Protein AF-A0A968ST17-F1 (afdb_monomer_lite)

Foldseek 3Di:
DDDDDDDDDDDDDDDDDPDDPDPDPDPPDPPVVVVVVVVVVVVVVCCVVVVVVVVLVVLLVVLLVQLVVCLLVVNLVRNLPSLVSNLPGDPVCNPPPSNVVSVVSNVLSVLLVVLVVCLVPQVLVSLVSLLVSCVVPVVGSCNVVSLVVSLVSVVVDDLLSNDDPSSLVCVVSCVVSCSPVPCLPNQLVNLQSNLVVCVVVVNNVSSVVSNVVSVPRPNPPPPPPPDPPPVVVPPDDDDPPPDDDPDDDDDDDPPPPPDDDDPPPVVVVVVVVVVVVVVVVVVVPPDDDDDDD

Secondary structure (DSSP, 8-state):
---PPPPPPPPP----PPPPP--------SHHHHHHHHHHHHHHHHHHHHHHHHHHHHHHHHHHHHHHHHHTTT-HHHHHHHHHHHHT--TTTTTSHHHHHHHHHHHHHHHHHHHHHHHTT-HHHHHHHHHHHHHHTTT-TTHHHHHHHHHHHHHHS-HHHH--HHHHHHHHHHHHTT----TTTHHHHHHHHHHHHHHHTT-HHHHHHHHHHHHHS--TT-S----TTTTTSS-----TT-----------SSSSSSSS----SHHHHHHHHHHHHHHHHHHTTS-------

Radius of gyration: 43.2 Å; chains: 1; bounding box: 96×67×138 Å

pLDDT: mean 79.05, std 20.6, range [40.94, 98.62]

Structure (mmCIF, N/CA/C/O backbone):
data_AF-A0A968ST17-F1
#
_entry.id   AF-A0A968ST17-F1
#
loop_
_atom_site.group_PDB
_atom_site.id
_atom_site.type_symbol
_atom_site.label_atom_id
_atom_site.label_alt_id
_atom_site.label_comp_id
_atom_site.label_asym_id
_atom_site.label_entity_id
_atom_site.label_seq_id
_atom_site.pdbx_PDB_ins_code
_atom_site.Cartn_x
_atom_site.Cartn_y
_atom_site.Cartn_z
_atom_site.occupancy
_atom_site.B_iso_or_equiv
_atom_site.auth_seq_id
_atom_site.auth_comp_id
_atom_site.auth_asym_id
_atom_site.auth_atom_id
_atom_site.pdbx_PDB_model_num
ATOM 1 N N . MET A 1 1 ? 55.155 50.124 -43.805 1.00 41.59 1 MET A N 1
ATOM 2 C CA . MET A 1 1 ? 56.119 49.221 -43.142 1.00 41.59 1 MET A CA 1
ATOM 3 C C . MET A 1 1 ? 55.843 47.850 -43.744 1.00 41.59 1 MET A C 1
ATOM 5 O O . MET A 1 1 ? 54.770 47.328 -43.496 1.00 41.59 1 MET A O 1
ATOM 9 N N . ALA A 1 2 ? 56.496 47.496 -44.858 1.00 41.44 2 ALA A N 1
ATOM 10 C CA . ALA A 1 2 ? 57.814 46.833 -44.905 1.00 41.44 2 ALA A CA 1
ATOM 11 C C . ALA A 1 2 ? 57.755 45.527 -44.087 1.00 41.44 2 ALA A C 1
ATOM 13 O O . ALA A 1 2 ? 57.459 45.585 -42.903 1.00 41.44 2 ALA A O 1
ATOM 14 N N . GLU A 1 3 ? 57.869 44.344 -44.691 1.00 40.97 3 GLU A N 1
ATOM 15 C CA . GLU A 1 3 ? 59.132 43.854 -45.252 1.00 40.97 3 GLU A CA 1
ATOM 16 C C . GLU A 1 3 ? 58.908 42.836 -46.392 1.00 40.97 3 GLU A C 1
ATOM 18 O O . GLU A 1 3 ? 58.080 41.934 -46.285 1.00 40.97 3 GLU A O 1
ATOM 23 N N . ASN A 1 4 ? 59.638 43.013 -47.497 1.00 50.75 4 ASN A N 1
ATOM 24 C CA . ASN A 1 4 ? 59.647 42.149 -48.683 1.00 50.75 4 ASN A CA 1
ATOM 25 C C . ASN A 1 4 ? 60.807 41.141 -48.549 1.00 50.75 4 ASN A C 1
ATOM 27 O O . ASN A 1 4 ? 61.938 41.593 -48.349 1.00 50.75 4 ASN A O 1
ATOM 31 N N . PRO A 1 5 ? 60.591 39.818 -48.670 1.00 65.69 5 PRO A N 1
ATOM 32 C CA . PRO A 1 5 ? 61.684 38.848 -48.676 1.00 65.69 5 PRO A CA 1
ATOM 33 C C . PRO A 1 5 ? 62.399 38.747 -50.048 1.00 65.69 5 PRO A C 1
ATOM 35 O O . PRO A 1 5 ? 61.816 39.087 -51.080 1.00 65.69 5 PRO A O 1
ATOM 38 N N . PRO A 1 6 ? 63.676 38.305 -50.060 1.00 66.06 6 PRO A N 1
ATOM 39 C CA . PRO A 1 6 ? 64.599 38.395 -51.199 1.00 66.06 6 PRO A CA 1
ATOM 40 C C . PRO A 1 6 ? 64.341 37.378 -52.334 1.00 66.06 6 PRO A C 1
ATOM 42 O O . PRO A 1 6 ? 63.664 36.369 -52.124 1.00 66.06 6 PRO A O 1
ATOM 45 N N . PRO A 1 7 ? 64.913 37.615 -53.536 1.00 60.97 7 PRO A N 1
ATOM 46 C CA . PRO A 1 7 ? 64.749 36.751 -54.704 1.00 60.97 7 PRO A CA 1
ATOM 47 C C . PRO A 1 7 ? 65.592 35.472 -54.589 1.00 60.97 7 PRO A C 1
ATOM 49 O O . PRO A 1 7 ? 66.800 35.526 -54.357 1.00 60.97 7 PRO A O 1
ATOM 52 N N . PHE A 1 8 ? 64.957 34.317 -54.790 1.00 56.78 8 PHE A N 1
ATOM 53 C CA . PHE A 1 8 ? 65.641 33.029 -54.893 1.00 56.78 8 PHE A CA 1
ATOM 54 C C . PHE A 1 8 ? 66.110 32.770 -56.329 1.00 56.78 8 PHE A C 1
ATOM 56 O O . PHE A 1 8 ? 65.372 32.979 -57.289 1.00 56.78 8 PHE A O 1
ATOM 63 N N . ALA A 1 9 ? 67.360 32.322 -56.431 1.00 53.75 9 ALA A N 1
ATOM 64 C CA . ALA A 1 9 ? 68.079 31.988 -57.650 1.00 53.75 9 ALA A CA 1
ATOM 65 C C . ALA A 1 9 ? 67.479 30.781 -58.396 1.00 53.75 9 ALA A C 1
ATOM 67 O O . ALA A 1 9 ? 67.077 29.791 -57.782 1.00 53.75 9 ALA A O 1
ATOM 68 N N . GLU A 1 10 ? 67.478 30.858 -59.729 1.00 53.22 10 GLU A N 1
ATOM 69 C CA . GLU A 1 10 ? 67.129 29.767 -60.642 1.00 53.22 10 GLU A CA 1
ATOM 70 C C . GLU A 1 10 ? 68.133 28.609 -60.515 1.00 53.22 10 GLU A C 1
ATOM 72 O O . GLU A 1 10 ? 69.336 28.771 -60.735 1.00 53.22 10 GLU A O 1
ATOM 77 N N . LEU A 1 11 ? 67.630 27.425 -60.158 1.00 54.19 11 LEU A N 1
ATOM 78 C CA . LEU A 1 11 ? 68.382 26.171 -60.202 1.00 54.19 11 LEU A CA 1
ATOM 79 C C . LEU A 1 11 ? 68.338 25.570 -61.622 1.00 54.19 11 LEU A C 1
ATOM 81 O O . LEU A 1 11 ? 67.308 25.661 -62.293 1.00 54.19 11 LEU A O 1
ATOM 85 N N . PRO A 1 12 ? 69.429 24.926 -62.076 1.00 58.28 12 PRO A N 1
ATOM 86 C CA . PRO A 1 12 ? 69.551 24.378 -63.422 1.00 58.28 12 PRO A CA 1
ATOM 87 C C . PRO A 1 12 ? 68.558 23.240 -63.693 1.00 58.28 12 PRO A C 1
ATOM 89 O O . PRO A 1 12 ? 68.335 22.348 -62.871 1.00 58.28 12 PRO A O 1
ATOM 92 N N . SER A 1 13 ? 67.997 23.279 -64.899 1.00 56.59 13 SER A N 1
ATOM 93 C CA . SER A 1 13 ? 67.076 22.312 -65.486 1.00 56.59 13 SER A CA 1
ATOM 94 C C . SER A 1 13 ? 67.675 20.904 -65.515 1.00 56.59 13 SER A C 1
ATOM 96 O O . SER A 1 13 ? 68.653 20.614 -66.203 1.00 56.59 13 SER A O 1
ATOM 98 N N . THR A 1 14 ? 67.060 20.009 -64.745 1.00 58.34 14 THR A N 1
ATOM 99 C CA . THR A 1 14 ? 67.387 18.583 -64.696 1.00 58.34 14 THR A CA 1
ATOM 100 C C . THR A 1 14 ? 66.893 17.886 -65.973 1.00 58.34 14 THR A C 1
ATOM 102 O O . THR A 1 14 ? 65.790 18.180 -66.443 1.00 58.34 14 THR A O 1
ATOM 105 N N . PRO A 1 15 ? 67.676 16.962 -66.558 1.00 56.56 15 PRO A N 1
ATOM 106 C CA . PRO A 1 15 ? 67.288 16.221 -67.753 1.00 56.56 15 PRO A CA 1
ATOM 107 C C . PRO A 1 15 ? 66.050 15.349 -67.501 1.00 56.56 15 PRO A C 1
ATOM 109 O O . PRO A 1 15 ? 65.955 14.641 -66.498 1.00 56.56 15 PRO A O 1
ATOM 112 N N . ALA A 1 16 ? 65.105 15.412 -68.441 1.00 58.84 16 ALA A N 1
ATOM 113 C CA . ALA A 1 16 ? 63.848 14.678 -68.421 1.00 58.84 16 ALA A CA 1
ATOM 114 C C . ALA A 1 16 ? 64.090 13.159 -68.412 1.00 58.84 16 ALA A C 1
ATOM 116 O O . ALA A 1 16 ? 64.513 12.568 -69.406 1.00 58.84 16 ALA A O 1
ATOM 117 N N . VAL A 1 17 ? 63.801 12.532 -67.273 1.00 56.16 17 VAL A N 1
ATOM 118 C CA . VAL A 1 17 ? 63.739 11.075 -67.132 1.00 56.16 17 VAL A CA 1
ATOM 119 C C . VAL A 1 17 ? 62.486 10.579 -67.871 1.00 56.16 17 VAL A C 1
ATOM 121 O O . VAL A 1 17 ? 61.404 11.129 -67.648 1.00 56.16 17 VAL A O 1
ATOM 124 N N . PRO A 1 18 ? 62.592 9.572 -68.759 1.00 61.47 18 PRO A N 1
ATOM 125 C CA . PRO A 1 18 ? 61.441 9.023 -69.467 1.00 61.47 18 PRO A CA 1
ATOM 126 C C . PRO A 1 18 ? 60.412 8.456 -68.474 1.00 61.47 18 PRO A C 1
ATOM 128 O O . PRO A 1 18 ? 60.799 7.859 -67.464 1.00 61.47 18 PRO A O 1
ATOM 131 N N . PRO A 1 19 ? 59.105 8.632 -68.737 1.00 65.38 19 PRO A N 1
ATOM 132 C CA . PRO A 1 19 ? 58.064 8.185 -67.825 1.00 65.38 19 PRO A CA 1
ATOM 133 C C . PRO A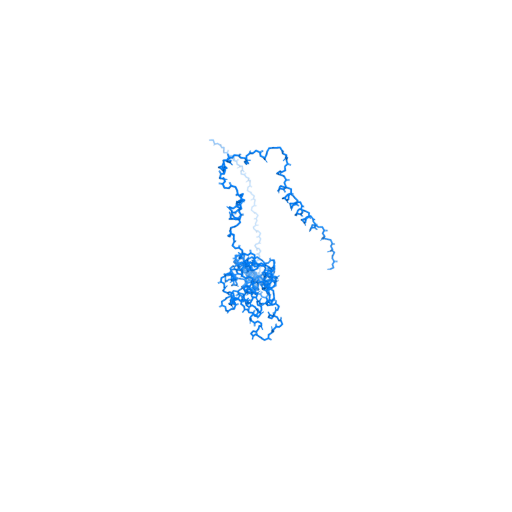 1 19 ? 58.140 6.661 -67.639 1.00 65.38 19 PRO A C 1
ATOM 135 O O . PRO A 1 19 ? 58.309 5.932 -68.623 1.00 65.38 19 PRO A O 1
ATOM 138 N N . PRO A 1 20 ? 58.015 6.154 -66.399 1.00 67.25 20 PRO A N 1
ATOM 139 C CA . PRO A 1 20 ? 57.991 4.721 -66.155 1.00 67.25 20 PRO A CA 1
ATOM 140 C C . PRO A 1 20 ? 56.797 4.078 -66.885 1.00 67.25 20 PRO A C 1
ATOM 142 O O . PRO A 1 20 ? 55.742 4.707 -67.018 1.00 67.25 20 PRO A O 1
ATOM 145 N N . PRO A 1 21 ? 56.936 2.827 -67.358 1.00 64.25 21 PRO A N 1
ATOM 146 C CA . PRO A 1 21 ? 55.872 2.124 -68.062 1.00 64.25 21 PRO A CA 1
ATOM 147 C C . PRO A 1 21 ? 54.619 2.045 -67.186 1.00 64.25 21 PRO A C 1
ATOM 149 O O . PRO A 1 21 ? 54.667 1.567 -66.052 1.00 64.25 21 PRO A O 1
ATOM 152 N N . VAL A 1 22 ? 53.496 2.524 -67.727 1.00 64.19 22 VAL A N 1
ATOM 153 C CA . VAL A 1 22 ? 52.186 2.486 -67.069 1.00 64.19 22 VAL A CA 1
ATOM 154 C C . VAL A 1 22 ? 51.850 1.019 -66.769 1.00 64.19 22 VAL A C 1
ATOM 156 O O . VAL A 1 22 ? 51.717 0.228 -67.707 1.00 64.19 22 VAL A O 1
ATOM 159 N N . PRO A 1 23 ? 51.739 0.613 -65.491 1.00 65.62 23 PRO A N 1
ATOM 160 C CA . PRO A 1 23 ? 51.442 -0.769 -65.152 1.00 65.62 23 PRO A CA 1
ATOM 161 C C . PRO A 1 23 ? 50.063 -1.143 -65.701 1.00 65.62 23 PRO A C 1
ATOM 163 O O . PRO A 1 23 ? 49.080 -0.431 -65.487 1.00 65.62 23 PRO A O 1
ATOM 166 N N . ALA A 1 24 ? 49.993 -2.269 -66.415 1.00 68.12 24 ALA A N 1
ATOM 167 C CA . ALA A 1 24 ? 48.755 -2.777 -66.995 1.00 68.12 24 ALA A CA 1
ATOM 168 C C . ALA A 1 24 ? 47.647 -2.889 -65.923 1.00 68.12 24 ALA A C 1
ATOM 170 O O . ALA A 1 24 ? 47.925 -3.325 -64.798 1.00 68.12 24 ALA A O 1
ATOM 171 N N . PRO A 1 25 ? 46.391 -2.514 -66.240 1.00 65.25 25 PRO A N 1
ATOM 172 C CA . PRO A 1 25 ? 45.303 -2.483 -65.273 1.00 65.25 25 PRO A CA 1
ATOM 173 C C . PRO A 1 25 ? 45.068 -3.880 -64.691 1.00 65.25 25 PRO A C 1
ATOM 175 O O . PRO A 1 25 ? 44.549 -4.784 -65.347 1.00 65.25 25 PRO A O 1
ATOM 178 N N . LYS A 1 26 ? 45.461 -4.060 -63.426 1.00 66.81 26 LYS A N 1
ATOM 179 C CA . LYS A 1 26 ? 45.222 -5.286 -62.660 1.00 66.81 26 LYS A CA 1
ATOM 180 C C . LYS A 1 26 ? 43.710 -5.508 -62.578 1.00 66.81 26 LYS A C 1
ATOM 182 O O . LYS A 1 26 ? 42.999 -4.726 -61.944 1.00 66.81 26 LYS A O 1
ATOM 187 N N . LYS A 1 27 ? 43.223 -6.569 -63.228 1.00 61.81 27 LYS A N 1
ATOM 188 C CA . LYS A 1 27 ? 41.817 -7.000 -63.239 1.00 61.81 27 LYS A CA 1
ATOM 189 C C . LYS A 1 27 ? 41.392 -7.294 -61.793 1.00 61.81 27 LYS A C 1
ATOM 191 O O . LYS A 1 27 ? 41.676 -8.364 -61.262 1.00 61.81 27 LYS A O 1
ATOM 196 N N . ARG A 1 28 ? 40.792 -6.310 -61.111 1.00 60.38 28 ARG A N 1
ATOM 197 C CA . ARG A 1 28 ? 40.270 -6.483 -59.747 1.00 60.38 28 ARG A CA 1
ATOM 198 C C . ARG A 1 28 ? 39.148 -7.519 -59.825 1.00 60.38 28 ARG A C 1
ATOM 200 O O . ARG A 1 28 ? 38.131 -7.265 -60.465 1.00 60.38 28 ARG A O 1
ATOM 207 N N . GLY A 1 29 ? 39.362 -8.696 -59.234 1.00 67.06 29 GLY A N 1
ATOM 208 C CA . GLY A 1 29 ? 38.333 -9.734 -59.151 1.00 67.06 29 GLY A CA 1
ATOM 209 C C . GLY A 1 29 ? 37.066 -9.195 -58.467 1.00 67.06 29 GLY A C 1
ATOM 210 O O . GLY A 1 29 ? 37.168 -8.244 -57.697 1.00 67.06 29 GLY A O 1
ATOM 211 N N . PRO A 1 30 ? 35.875 -9.758 -58.728 1.00 67.62 30 PRO A N 1
ATOM 212 C CA . PRO A 1 30 ? 34.590 -9.255 -58.214 1.00 67.62 30 PRO A CA 1
ATOM 213 C C . PRO A 1 30 ? 34.385 -9.428 -56.693 1.00 67.62 30 PRO A C 1
ATOM 215 O O . PRO A 1 30 ? 33.472 -8.834 -56.120 1.00 67.62 30 PRO A O 1
ATOM 218 N N . LEU A 1 31 ? 35.261 -10.178 -56.020 1.00 65.94 31 LEU A N 1
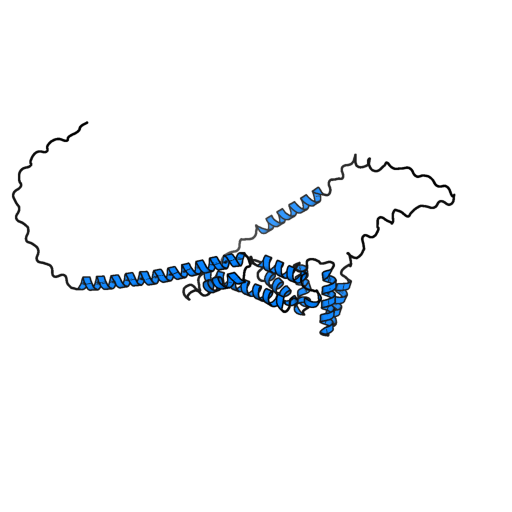ATOM 219 C CA . LEU A 1 31 ? 35.183 -10.518 -54.593 1.00 65.94 31 LEU A CA 1
ATOM 220 C C . LEU A 1 31 ? 35.110 -9.338 -53.588 1.00 65.94 31 LEU A C 1
ATOM 222 O O . LEU A 1 31 ? 34.319 -9.438 -52.651 1.00 65.94 31 LEU A O 1
ATOM 226 N N . PRO A 1 32 ? 35.830 -8.203 -53.733 1.00 70.12 32 PRO A N 1
ATOM 227 C CA . PRO A 1 32 ? 35.814 -7.144 -52.724 1.00 70.12 32 PRO A CA 1
ATOM 228 C C . PRO A 1 32 ? 34.505 -6.342 -52.717 1.00 70.12 32 PRO A C 1
ATOM 230 O O . PRO A 1 32 ? 34.182 -5.727 -51.706 1.00 70.12 32 PRO A O 1
ATOM 233 N N . ARG A 1 33 ? 33.721 -6.359 -53.808 1.00 73.44 33 ARG A N 1
ATOM 234 C CA . ARG A 1 33 ? 32.412 -5.682 -53.855 1.00 73.44 33 ARG A CA 1
ATOM 235 C C . ARG A 1 33 ? 31.338 -6.464 -53.099 1.00 73.44 33 ARG A C 1
ATOM 237 O O . ARG A 1 33 ? 30.520 -5.855 -52.420 1.00 73.44 33 ARG A O 1
ATOM 244 N N . ILE A 1 34 ? 31.381 -7.795 -53.175 1.00 76.69 34 ILE A N 1
ATOM 245 C CA . ILE A 1 34 ? 30.462 -8.673 -52.438 1.00 76.69 34 ILE A CA 1
ATOM 246 C C . ILE A 1 34 ? 30.781 -8.612 -50.938 1.00 76.69 34 ILE A C 1
ATOM 248 O O . ILE A 1 34 ? 29.880 -8.409 -50.130 1.00 76.69 34 ILE A O 1
ATOM 252 N N . ALA A 1 35 ? 32.067 -8.672 -50.570 1.00 76.69 35 ALA A N 1
ATOM 253 C CA . ALA A 1 35 ? 32.497 -8.556 -49.175 1.00 76.69 35 ALA A CA 1
ATOM 254 C C . ALA A 1 35 ? 32.123 -7.199 -48.544 1.00 76.69 35 ALA A C 1
ATOM 256 O O . ALA A 1 35 ? 31.635 -7.163 -47.416 1.00 76.69 35 ALA A O 1
ATOM 257 N N . ALA A 1 36 ? 32.285 -6.090 -49.279 1.00 80.81 36 ALA A N 1
ATOM 258 C CA . ALA A 1 36 ? 31.879 -4.764 -48.808 1.00 80.81 36 ALA A CA 1
ATOM 259 C C . ALA A 1 36 ? 30.353 -4.641 -48.629 1.00 80.81 36 ALA A C 1
ATOM 261 O O . ALA A 1 36 ? 29.901 -4.026 -47.665 1.00 80.81 36 ALA A O 1
ATOM 262 N N . GLY A 1 37 ? 29.562 -5.262 -49.513 1.00 84.50 37 GLY A N 1
ATOM 263 C CA . GLY A 1 37 ? 28.102 -5.303 -49.393 1.00 84.50 37 GLY A CA 1
ATOM 264 C C . GLY A 1 37 ? 27.632 -6.061 -48.148 1.00 84.50 37 GLY A C 1
ATOM 265 O O . GLY A 1 37 ? 26.823 -5.540 -47.384 1.00 84.50 37 GLY A O 1
ATOM 266 N N . CYS A 1 38 ? 28.180 -7.254 -47.894 1.00 85.56 38 CYS A N 1
ATOM 267 C CA . CYS A 1 38 ? 27.835 -8.044 -46.707 1.00 85.56 38 CYS A CA 1
ATOM 268 C C . CYS A 1 38 ? 28.209 -7.329 -45.399 1.00 85.56 38 CYS A C 1
ATOM 270 O O . CYS A 1 38 ? 27.418 -7.329 -44.459 1.00 85.56 38 CYS A O 1
ATOM 272 N N . LEU A 1 39 ? 29.377 -6.680 -45.345 1.00 88.31 39 LEU A N 1
ATOM 273 C CA . LEU A 1 39 ? 29.807 -5.941 -44.155 1.00 88.31 39 LEU A CA 1
ATOM 274 C C . LEU A 1 39 ? 28.872 -4.760 -43.845 1.00 88.31 39 LEU A C 1
ATOM 276 O O . LEU A 1 39 ? 28.527 -4.541 -42.687 1.00 88.31 39 LEU A O 1
ATOM 280 N N . GLY A 1 40 ? 28.416 -4.038 -44.874 1.00 89.94 40 GLY A N 1
ATOM 281 C CA . GLY A 1 40 ? 27.465 -2.936 -44.708 1.00 89.94 40 GLY A CA 1
ATOM 282 C C . GLY A 1 40 ? 26.132 -3.381 -44.099 1.00 89.94 40 GLY A C 1
ATOM 283 O O . GLY A 1 40 ? 25.628 -2.726 -43.190 1.00 89.94 40 GLY A O 1
ATOM 284 N N . VAL A 1 41 ? 25.593 -4.524 -44.539 1.00 92.25 41 VAL A N 1
ATOM 285 C CA . VAL A 1 41 ? 24.338 -5.080 -43.997 1.00 92.25 41 VAL A CA 1
ATOM 286 C C . VAL A 1 41 ? 24.500 -5.514 -42.541 1.00 92.25 41 VAL A C 1
ATOM 288 O O . VAL A 1 41 ? 23.613 -5.259 -41.732 1.00 92.25 41 VAL A O 1
ATOM 291 N N . ILE A 1 42 ? 25.637 -6.119 -42.185 1.00 92.00 42 ILE A N 1
ATOM 292 C CA . ILE A 1 42 ? 25.909 -6.540 -40.803 1.00 92.00 42 ILE A CA 1
ATOM 293 C C . ILE A 1 42 ? 25.984 -5.325 -39.873 1.00 92.00 42 ILE A C 1
ATOM 295 O O . ILE A 1 42 ? 25.327 -5.312 -38.836 1.00 92.00 42 ILE A O 1
ATOM 299 N N . VAL A 1 43 ? 26.728 -4.281 -40.252 1.00 91.50 43 VAL A N 1
ATOM 300 C CA . VAL A 1 43 ? 26.854 -3.064 -39.432 1.00 91.50 43 VAL A CA 1
ATOM 301 C C . VAL A 1 43 ? 25.503 -2.365 -39.269 1.00 91.50 43 VAL A C 1
ATOM 303 O O . VAL A 1 43 ? 25.155 -1.966 -38.158 1.00 91.50 43 VAL A O 1
ATOM 306 N N . LEU A 1 44 ? 24.716 -2.264 -40.345 1.00 92.50 44 LEU A N 1
ATOM 307 C CA . LEU A 1 44 ? 23.372 -1.688 -40.283 1.00 92.50 44 LEU A CA 1
ATOM 308 C C . LEU A 1 44 ? 22.444 -2.521 -39.384 1.00 92.50 44 LEU A C 1
ATOM 310 O O . LEU A 1 44 ? 21.723 -1.958 -38.566 1.00 92.50 44 LEU A O 1
ATOM 314 N N . GLY A 1 45 ? 22.503 -3.851 -39.485 1.00 92.19 45 GLY A N 1
ATOM 315 C CA . GLY A 1 45 ? 21.754 -4.761 -38.619 1.00 92.19 45 GLY A CA 1
ATOM 316 C C . GLY A 1 45 ? 22.108 -4.589 -37.140 1.00 92.19 45 GLY A C 1
ATOM 317 O O . GLY A 1 45 ? 21.212 -4.439 -36.313 1.00 92.19 45 GLY A O 1
ATOM 318 N N . CYS A 1 46 ? 23.399 -4.528 -36.799 1.00 91.50 46 CYS A N 1
ATOM 319 C CA . CYS A 1 46 ? 23.850 -4.296 -35.424 1.00 91.50 46 CYS A CA 1
ATOM 320 C C . CYS A 1 46 ? 23.411 -2.928 -34.882 1.00 91.50 46 CYS A C 1
ATOM 322 O O . CYS A 1 46 ? 23.001 -2.842 -33.727 1.00 91.50 46 CYS A O 1
ATOM 324 N N . ALA A 1 47 ? 23.462 -1.872 -35.701 1.00 92.94 47 ALA A N 1
ATOM 325 C CA . ALA A 1 47 ? 23.012 -0.541 -35.298 1.00 92.94 47 ALA A CA 1
ATOM 326 C C . ALA A 1 47 ? 21.500 -0.498 -35.019 1.00 92.94 47 ALA A C 1
ATOM 328 O O . ALA A 1 47 ? 21.079 0.126 -34.049 1.00 92.94 47 ALA A O 1
ATOM 329 N N . LEU A 1 48 ? 20.689 -1.193 -35.827 1.00 92.38 48 LEU A N 1
ATOM 330 C CA . LEU A 1 48 ? 19.240 -1.272 -35.624 1.00 92.38 48 LEU A CA 1
ATOM 331 C C . LEU A 1 48 ? 18.877 -2.056 -34.357 1.00 92.38 48 LEU A C 1
ATOM 333 O O . LEU A 1 48 ? 18.075 -1.577 -33.560 1.00 92.38 48 LEU A O 1
ATOM 337 N N . VAL A 1 49 ? 19.496 -3.221 -34.132 1.00 89.19 49 VAL A N 1
ATOM 338 C CA . VAL A 1 49 ? 19.242 -4.036 -32.929 1.00 89.19 49 VAL A CA 1
ATOM 339 C C . VAL A 1 49 ? 19.729 -3.320 -31.664 1.00 89.19 49 VAL A C 1
ATOM 341 O O . VAL A 1 49 ? 19.008 -3.270 -30.671 1.00 89.19 49 VAL A O 1
ATOM 344 N N . GLY A 1 50 ? 20.922 -2.715 -31.707 1.00 87.38 50 GLY A N 1
ATOM 345 C CA . GLY A 1 50 ? 21.466 -1.955 -30.579 1.00 87.38 50 GLY A CA 1
ATOM 346 C C . GLY A 1 50 ? 20.650 -0.702 -30.255 1.00 87.38 50 GLY A C 1
ATOM 347 O O . GLY A 1 50 ? 20.388 -0.426 -29.087 1.00 87.38 50 GLY A O 1
ATOM 348 N N . GLY A 1 51 ? 20.198 0.029 -31.279 1.00 90.69 51 GLY A N 1
ATOM 349 C CA . GLY A 1 51 ? 19.342 1.202 -31.103 1.00 90.69 51 GLY A CA 1
ATOM 350 C C . GLY A 1 51 ? 17.976 0.857 -30.510 1.00 90.69 51 GLY A C 1
ATOM 351 O O . GLY A 1 51 ? 17.497 1.575 -29.636 1.00 90.69 51 GLY A O 1
ATOM 352 N N . PHE A 1 52 ? 17.377 -0.260 -30.932 1.00 89.88 52 PHE A N 1
ATOM 353 C CA . PHE A 1 52 ? 16.101 -0.727 -30.394 1.00 89.88 52 PHE A CA 1
ATOM 354 C C . PHE A 1 52 ? 16.210 -1.113 -28.911 1.00 89.88 52 PHE A C 1
ATOM 356 O O . PHE A 1 52 ? 15.438 -0.614 -28.100 1.00 89.88 52 PHE A O 1
ATOM 363 N N . ALA A 1 53 ? 17.224 -1.902 -28.535 1.00 87.88 53 ALA A N 1
ATOM 364 C CA . ALA A 1 53 ? 17.447 -2.277 -27.137 1.00 87.88 53 ALA A CA 1
ATOM 365 C C . ALA A 1 53 ? 17.692 -1.056 -26.228 1.00 87.88 53 ALA A C 1
ATOM 367 O O . ALA A 1 53 ? 17.163 -0.984 -25.122 1.00 87.88 53 ALA A O 1
ATOM 368 N N . PHE A 1 54 ? 18.457 -0.064 -26.704 1.00 89.62 54 PHE A N 1
ATOM 369 C CA . PHE A 1 54 ? 18.678 1.181 -25.963 1.00 89.62 54 PHE A CA 1
ATOM 370 C C . PHE A 1 54 ? 17.388 1.992 -25.783 1.00 89.62 54 PHE A C 1
ATOM 372 O O . PHE A 1 54 ? 17.143 2.529 -24.704 1.00 89.62 54 PHE A O 1
ATOM 379 N N . TYR A 1 55 ? 16.555 2.073 -26.826 1.00 91.81 55 TYR A N 1
ATOM 380 C CA . TYR A 1 55 ? 15.282 2.787 -26.765 1.00 91.81 55 TYR A CA 1
ATOM 381 C C . TYR A 1 55 ? 14.324 2.175 -25.733 1.00 91.81 55 TYR A C 1
ATOM 383 O O . TYR A 1 55 ? 13.696 2.916 -24.981 1.00 91.81 55 TYR A O 1
ATOM 391 N N . GLU A 1 56 ? 14.252 0.845 -25.648 1.00 89.69 56 GLU A N 1
ATOM 392 C CA . GLU A 1 56 ? 13.398 0.161 -24.668 1.00 89.69 56 GLU A CA 1
ATOM 393 C C . GLU A 1 56 ? 13.850 0.396 -23.225 1.00 89.69 56 GLU A C 1
ATOM 395 O O . GLU A 1 56 ? 13.022 0.733 -22.380 1.00 89.69 56 GLU A O 1
ATOM 400 N N . ILE A 1 57 ? 15.157 0.298 -22.949 1.00 89.56 57 ILE A N 1
ATOM 401 C CA . ILE A 1 57 ? 15.716 0.596 -21.617 1.00 89.56 57 ILE A CA 1
ATOM 402 C C . ILE A 1 57 ? 15.400 2.044 -21.228 1.00 89.56 57 ILE A C 1
ATOM 404 O O . ILE A 1 57 ? 14.930 2.312 -20.123 1.00 89.56 57 ILE A O 1
ATOM 408 N N . TYR A 1 58 ? 15.592 2.980 -22.159 1.00 92.44 58 TYR A N 1
ATOM 409 C CA . TYR A 1 58 ? 15.294 4.389 -21.929 1.00 92.44 58 TYR A CA 1
ATOM 410 C C . TYR A 1 58 ? 13.806 4.636 -21.637 1.00 92.44 58 TYR A C 1
ATOM 412 O O . TYR A 1 58 ? 13.465 5.402 -20.735 1.00 92.44 58 TYR A O 1
ATOM 420 N N . GLN A 1 59 ? 12.904 3.981 -22.373 1.00 94.31 59 GLN A N 1
ATOM 421 C CA . GLN A 1 59 ? 11.465 4.097 -22.143 1.00 94.31 59 GLN A CA 1
ATOM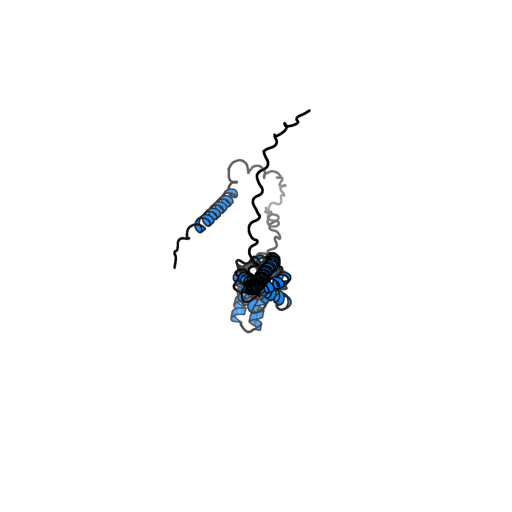 422 C C . GLN A 1 59 ? 11.057 3.497 -20.789 1.00 94.31 59 GLN A C 1
ATOM 424 O O . GLN A 1 59 ? 10.229 4.078 -20.088 1.00 94.31 59 GLN A O 1
ATOM 429 N N . GLN A 1 60 ? 11.659 2.371 -20.399 1.00 93.81 60 GLN A N 1
ATOM 430 C CA . GLN A 1 60 ? 11.422 1.728 -19.108 1.00 93.81 60 GLN A CA 1
ATOM 431 C C . GLN A 1 60 ? 11.833 2.636 -17.941 1.00 93.81 60 GLN A C 1
ATOM 433 O O . GLN A 1 60 ? 11.050 2.819 -17.010 1.00 93.81 60 GLN A O 1
ATOM 438 N N . GLU A 1 61 ? 13.006 3.273 -18.019 1.00 94.06 61 GLU A N 1
ATOM 439 C CA . GLU A 1 61 ? 13.453 4.253 -17.022 1.00 94.06 61 GLU A CA 1
ATOM 440 C C . GLU A 1 61 ? 12.539 5.483 -16.967 1.00 94.06 61 GLU A C 1
ATOM 442 O O . GLU A 1 61 ? 12.216 5.963 -15.880 1.00 94.06 61 GLU A O 1
ATOM 447 N N . GLN A 1 62 ? 12.089 6.003 -18.115 1.00 96.19 62 GLN A N 1
ATOM 448 C CA . GLN A 1 62 ? 11.142 7.121 -18.128 1.00 96.19 62 GLN A CA 1
ATOM 449 C C . GLN A 1 62 ? 9.810 6.758 -17.464 1.00 96.19 62 GLN A C 1
ATOM 451 O O . GLN A 1 62 ? 9.314 7.529 -16.640 1.00 96.19 62 GLN A O 1
ATOM 456 N N . ASN A 1 63 ? 9.254 5.591 -17.794 1.00 96.81 63 ASN A N 1
ATOM 457 C CA . ASN A 1 63 ? 8.013 5.096 -17.202 1.00 96.81 63 ASN A CA 1
ATOM 458 C C . ASN A 1 63 ? 8.162 4.901 -15.689 1.00 96.81 63 ASN A C 1
ATOM 460 O O . ASN A 1 63 ? 7.301 5.346 -14.930 1.00 96.81 63 ASN A O 1
ATOM 464 N N . TYR A 1 64 ? 9.278 4.312 -15.248 1.00 97.56 64 TYR A N 1
ATOM 465 C CA . TYR A 1 64 ? 9.572 4.150 -13.828 1.00 97.56 64 TYR A CA 1
ATOM 466 C C . TYR A 1 64 ? 9.660 5.502 -13.122 1.00 97.56 64 TYR A C 1
ATOM 468 O O . TYR A 1 64 ? 8.950 5.721 -12.153 1.00 97.56 64 TYR A O 1
ATOM 476 N N . ASN A 1 65 ? 10.452 6.446 -13.635 1.00 97.88 65 ASN A N 1
ATOM 477 C CA . ASN A 1 65 ? 10.611 7.760 -13.009 1.00 97.88 65 ASN A CA 1
ATOM 478 C C . ASN A 1 65 ? 9.284 8.532 -12.915 1.00 97.88 65 ASN A C 1
ATOM 480 O O . ASN A 1 65 ? 9.024 9.190 -11.907 1.00 97.88 65 ASN A O 1
ATOM 484 N N . ALA A 1 66 ? 8.433 8.443 -13.943 1.00 98.06 66 ALA A N 1
ATOM 485 C CA . ALA A 1 66 ? 7.107 9.054 -13.933 1.00 98.06 66 ALA A CA 1
ATOM 486 C C . ALA A 1 66 ? 6.180 8.406 -12.888 1.00 98.06 66 ALA A C 1
ATOM 488 O O . ALA A 1 66 ? 5.534 9.118 -12.118 1.00 98.06 66 ALA A O 1
ATOM 489 N N . GLY A 1 67 ? 6.145 7.070 -12.831 1.00 98.19 67 GLY A N 1
ATOM 490 C CA . GLY A 1 67 ? 5.347 6.317 -11.861 1.00 98.19 67 GLY A CA 1
ATOM 491 C C . GLY A 1 67 ? 5.825 6.517 -10.423 1.00 98.19 67 GLY A C 1
ATOM 492 O O . GLY A 1 67 ? 5.029 6.843 -9.547 1.00 98.19 67 GLY A O 1
ATOM 493 N N . HIS A 1 68 ? 7.136 6.434 -10.205 1.00 98.38 68 HIS A N 1
ATOM 494 C CA . HIS A 1 68 ? 7.793 6.631 -8.918 1.00 98.38 68 HIS A CA 1
ATOM 495 C C . HIS A 1 68 ? 7.527 8.031 -8.346 1.00 98.38 68 HIS A C 1
ATOM 497 O O . HIS A 1 68 ? 7.238 8.188 -7.161 1.00 98.38 68 HIS A O 1
ATOM 503 N N . ALA A 1 69 ? 7.550 9.074 -9.184 1.00 98.50 69 ALA A N 1
ATOM 504 C CA . ALA A 1 69 ? 7.234 10.431 -8.742 1.00 98.50 69 ALA A CA 1
ATOM 505 C C . ALA A 1 69 ? 5.787 10.571 -8.228 1.00 98.50 69 ALA A C 1
ATOM 507 O O . ALA A 1 69 ? 5.566 11.284 -7.247 1.00 98.50 69 ALA A O 1
ATOM 508 N N . ALA A 1 70 ? 4.819 9.897 -8.860 1.00 98.44 70 ALA A N 1
ATOM 509 C CA . ALA A 1 70 ? 3.429 9.856 -8.397 1.00 98.44 70 ALA A CA 1
ATOM 510 C C . ALA A 1 70 ? 3.269 8.981 -7.139 1.00 98.44 70 ALA A C 1
ATOM 512 O O . ALA A 1 70 ? 2.589 9.373 -6.190 1.00 98.44 70 ALA A O 1
ATOM 513 N N . TYR A 1 71 ? 3.974 7.849 -7.081 1.00 98.50 71 TYR A N 1
ATOM 514 C CA . TYR A 1 71 ? 4.037 6.962 -5.920 1.00 98.50 71 TYR A CA 1
ATOM 515 C C . TYR A 1 71 ? 4.545 7.683 -4.662 1.00 98.50 71 TYR A C 1
ATOM 517 O O . TYR A 1 71 ? 3.915 7.613 -3.610 1.00 98.50 71 TYR A O 1
ATOM 525 N N . LEU A 1 72 ? 5.612 8.482 -4.770 1.00 98.06 72 LEU A N 1
ATOM 526 C CA . LEU A 1 72 ? 6.117 9.293 -3.654 1.00 98.06 72 LEU A CA 1
ATOM 527 C C . LEU A 1 72 ? 5.126 10.365 -3.170 1.00 98.06 72 LEU A C 1
ATOM 529 O O . LEU A 1 72 ? 5.230 10.830 -2.036 1.00 98.06 72 LEU A O 1
ATOM 533 N N . GLN A 1 73 ? 4.173 10.764 -4.012 1.00 98.00 73 GLN A N 1
ATOM 534 C CA . GLN A 1 73 ? 3.085 11.681 -3.657 1.00 98.00 73 GLN A CA 1
ATOM 535 C C . GLN A 1 73 ? 1.839 10.947 -3.138 1.00 98.00 73 GLN A C 1
ATOM 537 O O . GLN A 1 73 ? 0.827 11.589 -2.869 1.00 98.00 73 GLN A O 1
ATOM 542 N N . ALA A 1 74 ? 1.912 9.620 -2.993 1.00 97.88 74 ALA A N 1
ATOM 543 C CA . ALA A 1 74 ? 0.794 8.734 -2.693 1.00 97.88 74 ALA A CA 1
ATOM 544 C C . ALA A 1 74 ? -0.372 8.811 -3.697 1.00 97.88 74 ALA A C 1
ATOM 546 O O . ALA A 1 74 ? -1.491 8.413 -3.380 1.00 97.88 74 ALA A O 1
ATOM 547 N N . ASP A 1 75 ? -0.115 9.268 -4.926 1.00 97.88 75 ASP A N 1
ATOM 548 C CA . ASP A 1 75 ? -1.091 9.259 -6.015 1.00 97.88 75 ASP A CA 1
ATOM 549 C C . ASP A 1 75 ? -1.018 7.925 -6.766 1.00 97.88 75 ASP A C 1
ATOM 551 O O . ASP A 1 75 ? -0.457 7.806 -7.862 1.00 97.88 75 ASP A O 1
ATOM 555 N N . CYS A 1 76 ? -1.579 6.886 -6.143 1.00 98.19 76 CYS A N 1
ATOM 556 C CA . CYS A 1 76 ? -1.583 5.544 -6.717 1.00 98.19 76 CYS A CA 1
ATOM 557 C C . CYS A 1 76 ? -2.365 5.499 -8.040 1.00 98.19 76 CYS A C 1
ATOM 559 O O . CYS A 1 76 ? -2.018 4.716 -8.922 1.00 98.19 76 CYS A O 1
ATOM 561 N N . ALA A 1 77 ? -3.408 6.324 -8.198 1.00 97.31 77 ALA A N 1
ATOM 562 C CA . ALA A 1 77 ? -4.223 6.366 -9.412 1.00 97.31 77 ALA A CA 1
ATOM 563 C C . ALA A 1 77 ? -3.394 6.780 -10.638 1.00 97.31 77 ALA A C 1
ATOM 565 O O . ALA A 1 77 ? -3.524 6.175 -11.704 1.00 97.31 77 ALA A O 1
ATOM 566 N N . THR A 1 78 ? -2.498 7.757 -10.473 1.00 98.06 78 THR A N 1
ATOM 567 C CA . THR A 1 78 ? -1.574 8.178 -11.535 1.00 98.06 78 THR A CA 1
ATOM 568 C C . THR A 1 78 ? -0.356 7.249 -11.659 1.00 98.06 78 THR A C 1
ATOM 570 O O . THR A 1 78 ? 0.141 7.048 -12.768 1.00 98.06 78 THR A O 1
ATOM 573 N N . ALA A 1 79 ? 0.124 6.649 -10.562 1.00 98.25 79 ALA A N 1
ATOM 574 C CA . ALA A 1 79 ? 1.347 5.836 -10.547 1.00 98.25 79 ALA A CA 1
ATOM 575 C C . ALA A 1 79 ? 1.221 4.470 -11.252 1.00 98.25 79 ALA A C 1
ATOM 577 O O . ALA A 1 79 ? 2.160 4.039 -11.926 1.00 98.25 79 ALA A O 1
ATOM 578 N N . VAL A 1 80 ? 0.071 3.793 -11.127 1.00 98.00 80 VAL A N 1
ATOM 579 C CA . VAL A 1 80 ? -0.118 2.401 -11.594 1.00 98.00 80 VAL A CA 1
ATOM 580 C C . VAL A 1 80 ? 0.165 2.232 -13.090 1.00 98.00 80 VAL A C 1
ATOM 582 O O . VAL A 1 80 ? 0.822 1.270 -13.483 1.00 98.00 80 VAL A O 1
ATOM 585 N N . GLY A 1 81 ? -0.278 3.168 -13.936 1.00 97.38 81 GLY A N 1
ATOM 586 C CA . GLY A 1 81 ? -0.076 3.086 -15.387 1.00 97.38 81 GLY A CA 1
ATOM 587 C C . GLY A 1 81 ? 1.411 3.019 -15.773 1.00 97.38 81 GLY A C 1
ATOM 588 O O . GLY A 1 81 ? 1.845 2.005 -16.322 1.00 97.38 81 GLY A O 1
ATOM 589 N N . PRO A 1 82 ? 2.217 4.050 -15.462 1.00 97.94 82 PRO A N 1
ATOM 590 C CA . PRO A 1 82 ? 3.650 4.041 -15.750 1.00 97.94 82 PRO A CA 1
ATOM 591 C C . PRO A 1 82 ? 4.428 2.928 -15.031 1.00 97.94 82 PRO A C 1
ATOM 593 O O . PRO A 1 82 ? 5.288 2.309 -15.655 1.00 97.94 82 PRO A O 1
ATOM 596 N N . LEU A 1 83 ? 4.108 2.612 -13.766 1.00 97.62 83 LEU A N 1
ATOM 597 C CA . LEU A 1 83 ? 4.763 1.510 -13.042 1.00 97.62 83 LEU A CA 1
ATOM 598 C C . LEU A 1 83 ? 4.484 0.154 -13.697 1.00 97.62 83 LEU A C 1
ATOM 600 O O . LEU A 1 83 ? 5.407 -0.637 -13.869 1.00 97.62 83 LEU A O 1
ATOM 604 N N . SER A 1 84 ? 3.247 -0.098 -14.136 1.00 97.06 84 SER A N 1
ATOM 605 C CA . SER A 1 84 ? 2.911 -1.330 -14.858 1.00 97.06 84 SER A CA 1
ATOM 606 C C . SER A 1 84 ? 3.683 -1.447 -16.174 1.00 97.06 84 SER A C 1
ATOM 608 O O . SER A 1 84 ? 4.230 -2.508 -16.459 1.00 97.06 84 SER A O 1
ATOM 610 N N . ALA A 1 85 ? 3.824 -0.347 -16.924 1.00 95.31 85 ALA A N 1
ATOM 611 C CA . ALA A 1 85 ? 4.603 -0.312 -18.160 1.00 95.31 85 ALA A CA 1
ATOM 612 C C . ALA A 1 85 ? 6.112 -0.504 -17.918 1.00 95.31 85 ALA A C 1
ATOM 614 O O . ALA A 1 85 ? 6.799 -1.084 -18.758 1.00 95.31 85 ALA A O 1
ATOM 615 N N . ALA A 1 86 ? 6.638 -0.028 -16.784 1.00 95.19 86 ALA A N 1
ATOM 616 C CA . ALA A 1 86 ? 8.022 -0.263 -16.379 1.00 95.19 86 ALA A CA 1
ATOM 617 C C . ALA A 1 86 ? 8.258 -1.705 -15.891 1.00 95.19 86 ALA A C 1
ATOM 619 O O . ALA A 1 86 ? 9.320 -2.272 -16.151 1.00 95.19 86 ALA A O 1
ATOM 620 N N . ALA A 1 87 ? 7.273 -2.307 -15.219 1.00 95.50 87 ALA A N 1
ATOM 621 C CA . ALA A 1 87 ? 7.326 -3.686 -14.738 1.00 95.50 87 ALA A CA 1
ATOM 622 C C . ALA A 1 87 ? 7.170 -4.710 -15.876 1.00 95.50 87 ALA A C 1
ATOM 624 O O . ALA A 1 87 ? 7.845 -5.734 -15.884 1.00 95.50 87 ALA A O 1
ATOM 625 N N . SER A 1 88 ? 6.316 -4.432 -16.868 1.00 92.88 88 SER A N 1
ATOM 626 C CA . SER A 1 88 ? 6.014 -5.338 -17.984 1.00 92.88 88 SER A CA 1
ATOM 627 C C . SER A 1 88 ? 6.983 -5.227 -19.168 1.00 92.88 88 SER A C 1
ATOM 629 O O . SER A 1 88 ? 6.581 -5.501 -20.301 1.00 92.88 88 SER A O 1
ATOM 631 N N . GLY A 1 89 ? 8.217 -4.761 -18.948 1.00 78.62 89 GLY A N 1
ATOM 632 C CA . GLY A 1 89 ? 9.225 -4.625 -20.004 1.00 78.62 89 GLY A CA 1
ATOM 633 C C . GLY A 1 89 ? 9.432 -5.922 -20.801 1.00 78.62 89 GLY A C 1
ATOM 634 O O . GLY A 1 89 ? 9.001 -7.004 -20.396 1.00 78.62 89 GLY A O 1
ATOM 635 N N . ASN A 1 90 ? 10.095 -5.827 -21.957 1.00 76.38 90 ASN A N 1
ATOM 636 C CA . ASN A 1 90 ? 10.404 -6.999 -22.779 1.00 76.38 90 ASN A CA 1
ATOM 637 C C . ASN A 1 90 ? 11.080 -8.099 -21.939 1.00 76.38 90 ASN A C 1
ATOM 639 O O . ASN A 1 90 ? 11.802 -7.787 -20.999 1.00 76.38 90 ASN A O 1
ATOM 643 N N . PRO A 1 91 ? 10.942 -9.391 -22.279 1.00 66.75 91 PRO A N 1
ATOM 644 C CA . PRO A 1 91 ? 11.480 -10.483 -21.460 1.00 66.75 91 PRO A CA 1
ATOM 645 C C . PRO A 1 91 ? 13.001 -10.411 -21.226 1.00 66.75 91 PRO A C 1
ATOM 647 O O . PRO A 1 91 ? 13.488 -10.994 -20.269 1.00 66.75 91 PRO A O 1
ATOM 650 N N . GLY A 1 92 ? 13.756 -9.675 -22.055 1.00 67.94 92 GLY A N 1
ATOM 651 C CA . GLY A 1 92 ? 15.178 -9.388 -21.814 1.00 67.94 92 GLY A CA 1
ATOM 652 C C . GLY A 1 92 ? 15.463 -8.254 -20.813 1.00 67.94 92 GLY A C 1
ATOM 653 O O . GLY A 1 92 ? 16.589 -8.147 -20.340 1.00 67.94 92 GLY A O 1
ATOM 654 N N . SER A 1 93 ? 14.475 -7.413 -20.498 1.00 66.12 93 SER A N 1
ATOM 655 C CA . SER A 1 93 ? 14.545 -6.310 -19.528 1.00 66.12 93 SER A CA 1
ATOM 656 C C . SER A 1 93 ? 13.588 -6.475 -18.335 1.00 66.12 93 SER A C 1
ATOM 658 O O . SER A 1 93 ? 13.656 -5.698 -17.382 1.00 66.12 93 SER A O 1
ATOM 660 N N . ALA A 1 94 ? 12.729 -7.497 -18.346 1.00 64.75 94 ALA A N 1
ATOM 661 C CA . ALA A 1 94 ? 11.873 -7.881 -17.222 1.00 64.75 94 ALA A CA 1
ATOM 662 C C . ALA A 1 94 ? 12.684 -8.343 -15.995 1.00 64.75 94 ALA A C 1
ATOM 664 O O . ALA A 1 94 ? 12.247 -8.151 -14.867 1.00 64.75 94 ALA A O 1
ATOM 665 N N . ASP A 1 95 ? 13.899 -8.856 -16.212 1.00 74.56 95 ASP A N 1
ATOM 666 C CA . ASP A 1 95 ? 14.854 -9.205 -15.150 1.00 74.56 95 ASP A CA 1
ATOM 667 C C . ASP A 1 95 ? 15.715 -8.006 -14.699 1.00 74.56 95 ASP A C 1
ATOM 669 O O . ASP A 1 95 ? 16.698 -8.173 -13.977 1.00 74.56 95 ASP A O 1
ATOM 673 N N . SER A 1 96 ? 15.399 -6.785 -15.146 1.00 86.19 96 SER A N 1
ATOM 674 C CA . SER A 1 96 ? 16.116 -5.591 -14.691 1.00 86.19 96 SER A CA 1
ATOM 675 C C . SER A 1 96 ? 15.716 -5.207 -13.267 1.00 86.19 96 SER A C 1
ATOM 677 O O . SER A 1 96 ? 14.558 -5.342 -12.866 1.00 86.19 96 SER A O 1
ATOM 679 N N . ASP A 1 97 ? 16.662 -4.625 -12.528 1.00 91.62 97 ASP A N 1
ATOM 680 C CA . ASP A 1 97 ? 16.410 -4.066 -11.195 1.00 91.62 97 ASP A CA 1
ATOM 681 C C . ASP A 1 97 ? 15.243 -3.057 -11.205 1.00 91.62 97 ASP A C 1
ATOM 683 O O . ASP A 1 97 ? 14.474 -2.983 -10.248 1.00 91.62 97 ASP A O 1
ATOM 687 N N . VAL A 1 98 ? 15.074 -2.308 -12.305 1.00 92.62 98 VAL A N 1
ATOM 688 C CA . VAL A 1 98 ? 13.982 -1.336 -12.485 1.00 92.62 98 VAL A CA 1
ATOM 689 C C . VAL A 1 98 ? 12.623 -2.026 -12.581 1.00 92.62 98 VAL A C 1
ATOM 691 O O . VAL A 1 98 ? 11.681 -1.570 -11.940 1.00 92.62 98 VAL A O 1
ATOM 694 N N . ALA A 1 99 ? 12.505 -3.127 -13.330 1.00 94.06 99 ALA A N 1
ATOM 695 C CA . ALA A 1 99 ? 11.258 -3.893 -13.398 1.00 94.06 99 ALA A CA 1
ATOM 696 C C . ALA A 1 99 ? 10.876 -4.461 -12.025 1.00 94.06 99 ALA A C 1
ATOM 698 O O . ALA A 1 99 ? 9.717 -4.365 -11.620 1.00 94.06 99 ALA A O 1
ATOM 699 N N . PHE A 1 100 ? 11.856 -4.991 -11.284 1.00 94.12 100 PHE A N 1
ATOM 700 C CA . PHE A 1 100 ? 11.636 -5.513 -9.935 1.00 94.12 100 PHE A CA 1
ATOM 701 C C . PHE A 1 100 ? 11.172 -4.419 -8.962 1.00 94.12 100 PHE A C 1
ATOM 703 O O . PHE A 1 100 ? 10.190 -4.609 -8.244 1.00 94.12 100 PHE A O 1
ATOM 710 N N . MET A 1 101 ? 11.834 -3.254 -8.969 1.00 95.94 101 MET A N 1
ATOM 711 C CA . MET A 1 101 ? 11.421 -2.099 -8.163 1.00 95.94 101 MET A CA 1
ATOM 712 C C . MET A 1 101 ? 10.019 -1.618 -8.549 1.00 95.94 101 MET A C 1
ATOM 714 O O . MET A 1 101 ? 9.166 -1.467 -7.676 1.00 95.94 101 MET A O 1
ATOM 718 N N . ALA A 1 102 ? 9.748 -1.459 -9.848 1.00 97.12 102 ALA A N 1
ATOM 719 C CA . ALA A 1 102 ? 8.439 -1.051 -10.346 1.00 97.12 102 ALA A CA 1
ATOM 720 C C . ALA A 1 102 ? 7.335 -2.024 -9.914 1.00 97.12 102 ALA A C 1
ATOM 722 O O . ALA A 1 102 ? 6.252 -1.592 -9.529 1.00 97.12 102 ALA A O 1
ATOM 723 N N . GLN A 1 103 ? 7.605 -3.332 -9.939 1.00 97.31 103 GLN A N 1
ATOM 724 C CA . GLN A 1 103 ? 6.640 -4.343 -9.521 1.00 97.31 103 GLN A CA 1
ATOM 725 C C . GLN A 1 103 ? 6.382 -4.323 -8.010 1.00 97.31 103 GLN A C 1
ATOM 727 O O . GLN A 1 103 ? 5.242 -4.527 -7.593 1.00 97.31 103 GLN A O 1
ATOM 732 N N . ALA A 1 104 ? 7.404 -4.063 -7.191 1.00 97.81 104 ALA A N 1
ATOM 733 C CA . ALA A 1 104 ? 7.226 -3.889 -5.753 1.00 97.81 104 ALA A CA 1
ATOM 734 C C . ALA A 1 104 ? 6.349 -2.663 -5.444 1.00 97.81 104 ALA A C 1
ATOM 736 O O . ALA A 1 104 ? 5.355 -2.791 -4.732 1.00 97.81 104 ALA A O 1
ATOM 737 N N . GLU A 1 105 ? 6.653 -1.507 -6.044 1.00 98.38 105 GLU A N 1
ATOM 738 C CA . GLU A 1 105 ? 5.861 -0.278 -5.870 1.00 98.38 105 GLU A CA 1
ATOM 739 C C . GLU A 1 105 ? 4.426 -0.442 -6.390 1.00 98.38 105 GLU A C 1
ATOM 741 O O . GLU A 1 105 ? 3.475 0.005 -5.749 1.00 98.38 105 GLU A O 1
ATOM 746 N N . LEU A 1 106 ? 4.246 -1.155 -7.507 1.00 98.19 106 LEU A N 1
ATOM 747 C CA . LEU A 1 106 ? 2.930 -1.464 -8.064 1.00 98.19 106 LEU A CA 1
ATOM 748 C C . LEU A 1 106 ? 2.075 -2.288 -7.091 1.00 98.19 106 LEU A C 1
ATOM 750 O O . LEU A 1 106 ? 0.917 -1.943 -6.864 1.00 98.19 106 LEU A O 1
ATOM 754 N N . GLN A 1 107 ? 2.639 -3.336 -6.477 1.00 98.50 107 GLN A N 1
ATOM 755 C CA . GLN A 1 107 ? 1.918 -4.153 -5.491 1.00 98.50 107 GLN A CA 1
ATOM 756 C C . GLN A 1 107 ? 1.485 -3.339 -4.266 1.00 98.50 107 GLN A C 1
ATOM 758 O O . GLN A 1 107 ? 0.413 -3.578 -3.708 1.00 98.50 107 GLN A O 1
ATOM 763 N N . GLU A 1 108 ? 2.306 -2.382 -3.834 1.00 98.50 108 GLU A N 1
ATOM 764 C CA . GLU A 1 108 ? 1.953 -1.475 -2.742 1.00 98.50 108 GLU A CA 1
ATOM 765 C C . GLU A 1 108 ? 0.823 -0.519 -3.149 1.00 98.50 108 GLU A C 1
ATOM 767 O O . GLU A 1 108 ? -0.153 -0.376 -2.409 1.00 98.50 108 GLU A O 1
ATOM 772 N N . CYS A 1 109 ? 0.888 0.070 -4.347 1.00 98.56 109 CYS A N 1
ATOM 773 C CA . CYS A 1 109 ? -0.197 0.896 -4.882 1.00 98.56 109 CYS A CA 1
ATOM 774 C C . CYS A 1 109 ? -1.524 0.132 -4.981 1.00 98.56 109 CYS A C 1
ATOM 776 O O . CYS A 1 109 ? -2.563 0.654 -4.579 1.00 98.56 109 CYS A O 1
ATOM 778 N N . GLU A 1 110 ? -1.505 -1.096 -5.498 1.00 98.12 110 GLU A N 1
ATOM 779 C CA . GLU A 1 110 ? -2.700 -1.938 -5.625 1.00 98.12 110 GLU A CA 1
ATOM 780 C C . GLU A 1 110 ? -3.304 -2.274 -4.257 1.00 98.12 110 GLU A C 1
ATOM 782 O O . GLU A 1 110 ? -4.521 -2.197 -4.079 1.00 98.12 110 GLU A O 1
ATOM 787 N N . ALA A 1 111 ? -2.464 -2.591 -3.265 1.00 98.38 111 ALA A N 1
ATOM 788 C CA . ALA A 1 111 ? -2.921 -2.845 -1.903 1.00 98.38 111 ALA A CA 1
ATOM 789 C C . ALA A 1 111 ? -3.574 -1.603 -1.273 1.00 98.38 111 ALA A C 1
ATOM 791 O O . ALA A 1 111 ? -4.605 -1.726 -0.607 1.00 98.38 111 ALA A O 1
ATOM 792 N N . LEU A 1 112 ? -3.015 -0.409 -1.505 1.00 98.31 112 LEU A N 1
ATOM 793 C CA . LEU A 1 112 ? -3.599 0.835 -1.006 1.00 98.31 112 LEU A CA 1
ATOM 794 C C . LEU A 1 112 ? -4.929 1.161 -1.703 1.00 98.31 112 LEU A C 1
ATOM 796 O O . LEU A 1 112 ? -5.919 1.434 -1.027 1.00 98.31 112 LEU A O 1
ATOM 800 N N . GLN A 1 113 ? -4.997 1.048 -3.033 1.00 98.12 113 GLN A N 1
ATOM 801 C CA . GLN A 1 113 ? -6.238 1.265 -3.789 1.00 98.12 113 GLN A CA 1
ATOM 802 C C . GLN A 1 113 ? -7.341 0.265 -3.419 1.00 98.12 113 GLN A C 1
ATOM 804 O O . GLN A 1 113 ? -8.526 0.612 -3.430 1.00 98.12 113 GLN A O 1
ATOM 809 N N . ALA A 1 114 ? -6.984 -0.976 -3.076 1.00 97.94 114 ALA A N 1
ATOM 810 C CA . ALA A 1 114 ? -7.945 -1.954 -2.579 1.00 97.94 114 ALA A CA 1
ATOM 811 C C . ALA A 1 114 ? -8.574 -1.491 -1.252 1.00 97.94 114 ALA A C 1
ATOM 813 O O . ALA A 1 114 ? -9.796 -1.566 -1.099 1.00 97.94 114 ALA A O 1
ATOM 814 N N . ALA A 1 115 ? -7.773 -0.939 -0.332 1.00 98.12 115 ALA A N 1
ATOM 815 C CA . ALA A 1 115 ? -8.270 -0.345 0.910 1.00 98.12 115 ALA A CA 1
ATOM 816 C C . ALA A 1 115 ? -9.164 0.884 0.645 1.00 98.12 115 ALA A C 1
ATOM 818 O O . ALA A 1 115 ? -10.246 0.997 1.223 1.00 98.12 115 ALA A O 1
ATOM 819 N N . GLU A 1 116 ? -8.769 1.765 -0.279 1.00 97.56 116 GLU A N 1
ATOM 820 C CA . GLU A 1 116 ? -9.571 2.927 -0.698 1.00 97.56 116 GLU A CA 1
ATOM 821 C C . GLU A 1 116 ? -10.913 2.509 -1.325 1.00 97.56 116 GLU A C 1
ATOM 823 O O . GLU A 1 116 ? -11.955 3.097 -1.037 1.00 97.56 116 GLU A O 1
ATOM 828 N N . THR A 1 117 ? -10.922 1.445 -2.131 1.00 97.88 117 THR A N 1
ATOM 829 C CA . THR A 1 117 ? -12.149 0.895 -2.728 1.00 97.88 117 THR A CA 1
ATOM 830 C C . THR A 1 117 ? -13.084 0.332 -1.657 1.00 97.88 117 THR A C 1
ATOM 832 O O . THR A 1 117 ? -14.297 0.563 -1.707 1.00 97.88 117 THR A O 1
ATOM 835 N N . LEU A 1 118 ? -12.533 -0.365 -0.655 1.00 97.88 118 LEU A N 1
ATOM 836 C CA . LEU A 1 118 ? -13.298 -0.853 0.493 1.00 97.88 118 LEU A CA 1
ATOM 837 C C . LEU A 1 118 ? -13.886 0.294 1.317 1.00 97.88 118 LEU A C 1
ATOM 839 O O . LEU A 1 118 ? -14.977 0.134 1.857 1.00 97.88 118 LEU A O 1
ATOM 843 N N . ALA A 1 119 ? -13.230 1.456 1.388 1.00 97.75 119 ALA A N 1
ATOM 844 C CA . ALA A 1 119 ? -13.709 2.585 2.189 1.00 97.75 119 ALA A CA 1
ATOM 845 C C . ALA A 1 119 ? -15.111 3.064 1.771 1.00 97.75 119 ALA A C 1
ATOM 847 O O . ALA A 1 119 ? -15.886 3.508 2.615 1.00 97.75 119 ALA A O 1
ATOM 848 N N . GLY A 1 120 ? -15.463 2.922 0.487 1.00 95.38 120 GLY A N 1
ATOM 849 C CA . GLY A 1 120 ? -16.796 3.245 -0.030 1.00 95.38 120 GLY A CA 1
ATOM 850 C C . GLY A 1 120 ? -17.857 2.153 0.167 1.00 95.38 120 GLY A C 1
ATOM 851 O O . GLY A 1 120 ? -19.036 2.417 -0.061 1.00 95.38 120 GLY A O 1
ATOM 852 N N . GLN A 1 121 ? -17.465 0.935 0.555 1.00 97.44 121 GLN A N 1
ATOM 853 C CA . GLN A 1 121 ? -18.349 -0.239 0.621 1.00 97.44 121 GLN A CA 1
ATOM 854 C C . GLN A 1 121 ? -18.510 -0.773 2.049 1.00 97.44 121 GLN A C 1
ATOM 856 O O . GLN A 1 121 ? -19.622 -1.045 2.495 1.00 97.44 121 GLN A O 1
ATOM 861 N N . ALA A 1 122 ? -17.392 -0.919 2.756 1.00 97.81 122 ALA A N 1
ATOM 862 C CA . ALA A 1 122 ? -17.275 -1.494 4.086 1.00 97.81 122 ALA A CA 1
ATOM 863 C C . ALA A 1 122 ? -16.183 -0.726 4.858 1.00 97.81 122 ALA A C 1
ATOM 865 O O . ALA A 1 122 ? -15.034 -1.173 4.931 1.00 97.81 122 ALA A O 1
ATOM 866 N N . PRO A 1 123 ? -16.504 0.451 5.427 1.00 97.81 123 PRO A N 1
ATOM 867 C CA . PRO A 1 123 ? -15.497 1.342 6.001 1.00 97.81 123 PRO A CA 1
ATOM 868 C C . PRO A 1 123 ? -14.751 0.709 7.184 1.00 97.81 123 PRO A C 1
ATOM 870 O O . PRO A 1 123 ? -13.559 0.952 7.344 1.00 97.81 123 PRO A O 1
ATOM 873 N N . GLY A 1 124 ? -15.402 -0.162 7.965 1.00 97.25 124 GLY A N 1
ATOM 874 C CA . GLY A 1 124 ? -14.739 -0.952 9.008 1.00 97.25 124 GLY A CA 1
ATOM 875 C C . GLY A 1 124 ? -13.612 -1.841 8.474 1.00 97.25 124 GLY A C 1
ATOM 876 O O . GLY A 1 124 ? -12.493 -1.796 8.982 1.00 97.25 124 GLY A O 1
ATOM 877 N N . ASP A 1 125 ? -13.879 -2.598 7.408 1.00 98.25 125 ASP A N 1
ATOM 878 C CA . ASP A 1 125 ? -12.887 -3.478 6.777 1.00 98.25 125 ASP A CA 1
ATOM 879 C C . ASP A 1 125 ? -11.781 -2.680 6.073 1.00 98.25 125 ASP A C 1
ATOM 881 O O . ASP A 1 125 ? -10.618 -3.080 6.089 1.00 98.25 125 ASP A O 1
ATOM 885 N N . ALA A 1 126 ? -12.109 -1.513 5.516 1.00 98.44 126 ALA A N 1
ATOM 886 C CA . ALA A 1 126 ? -11.123 -0.608 4.936 1.00 98.44 126 ALA A CA 1
ATOM 887 C C . ALA A 1 126 ? -10.123 -0.091 5.980 1.00 98.44 126 ALA A C 1
ATOM 889 O O . ALA A 1 126 ? -8.922 -0.093 5.724 1.00 98.44 126 ALA A O 1
ATOM 890 N N . VAL A 1 127 ? -10.588 0.299 7.176 1.00 98.19 127 VAL A N 1
ATOM 891 C CA . VAL A 1 127 ? -9.701 0.713 8.280 1.00 98.19 127 VAL A CA 1
ATOM 892 C C . VAL A 1 127 ? -8.749 -0.417 8.675 1.00 98.19 127 VAL A C 1
ATOM 894 O O . VAL A 1 127 ? -7.560 -0.165 8.880 1.00 98.19 127 VAL A O 1
ATOM 897 N N . VAL A 1 128 ? -9.243 -1.658 8.737 1.00 98.38 128 VAL A N 1
ATOM 898 C CA . VAL A 1 128 ? -8.391 -2.834 8.977 1.00 98.38 128 VAL A CA 1
ATOM 899 C C . VAL A 1 128 ? -7.363 -2.987 7.857 1.00 98.38 128 VAL A C 1
ATOM 901 O O . VAL A 1 128 ? -6.177 -3.110 8.143 1.00 98.38 128 VAL A O 1
ATOM 904 N N . SER A 1 129 ? -7.778 -2.868 6.594 1.00 98.44 129 SER A N 1
ATOM 905 C CA . SER A 1 129 ? -6.872 -2.954 5.443 1.00 98.44 129 SER A CA 1
ATOM 906 C C . SER A 1 129 ? -5.792 -1.863 5.447 1.00 98.44 129 SER A C 1
ATOM 908 O O . SER A 1 129 ? -4.644 -2.146 5.105 1.00 98.44 129 SER A O 1
ATOM 910 N N . PHE A 1 130 ? -6.111 -0.628 5.856 1.00 98.62 130 PHE A N 1
ATOM 911 C CA . PHE A 1 130 ? -5.111 0.432 6.030 1.00 98.62 130 PHE A CA 1
ATOM 912 C C . PHE A 1 130 ? -4.133 0.108 7.166 1.00 98.62 130 PHE A C 1
ATOM 914 O O . PHE A 1 130 ? -2.929 0.315 7.020 1.00 98.62 130 PHE A O 1
ATOM 921 N N . SER A 1 131 ? -4.618 -0.430 8.287 1.00 98.25 131 SER A N 1
ATOM 922 C CA . SER A 1 131 ? -3.758 -0.872 9.390 1.00 98.25 131 SER A CA 1
ATOM 923 C C . SER A 1 131 ? -2.819 -2.002 8.963 1.00 98.25 131 SER A C 1
ATOM 925 O O . SER A 1 131 ? -1.605 -1.892 9.153 1.00 98.25 131 SER A O 1
ATOM 927 N N . ASP A 1 132 ? -3.338 -3.025 8.287 1.00 98.31 132 ASP A N 1
ATOM 928 C CA . ASP A 1 132 ? -2.545 -4.134 7.753 1.00 98.31 132 ASP A CA 1
ATOM 929 C C . ASP A 1 132 ? -1.502 -3.649 6.743 1.00 98.31 132 ASP A C 1
ATOM 931 O O . ASP A 1 132 ? -0.353 -4.098 6.779 1.00 98.31 132 ASP A O 1
ATOM 935 N N . PHE A 1 133 ? -1.858 -2.678 5.893 1.00 98.56 133 PHE A N 1
ATOM 936 C CA . PHE A 1 133 ? -0.908 -2.017 5.001 1.00 98.56 133 PHE A CA 1
ATOM 937 C C . PHE A 1 133 ? 0.246 -1.391 5.792 1.00 98.56 133 PHE A C 1
ATOM 939 O O . PHE A 1 133 ? 1.411 -1.625 5.466 1.00 98.56 133 PHE A O 1
ATOM 946 N N . THR A 1 134 ? -0.048 -0.647 6.866 1.00 98.31 134 THR A N 1
ATOM 947 C CA . THR A 1 134 ? 1.001 0.018 7.656 1.00 98.31 134 THR A CA 1
ATOM 948 C C . THR A 1 134 ? 1.933 -0.950 8.388 1.00 98.31 134 THR A C 1
ATOM 950 O O . THR A 1 134 ? 3.098 -0.618 8.610 1.00 98.31 134 THR A O 1
ATOM 953 N N . ILE A 1 135 ? 1.454 -2.153 8.724 1.00 97.56 135 ILE A N 1
ATOM 954 C CA . ILE A 1 135 ? 2.269 -3.219 9.320 1.00 97.56 135 ILE A CA 1
ATOM 955 C C . ILE A 1 135 ? 3.114 -3.913 8.249 1.00 97.56 135 ILE A C 1
ATOM 957 O O . ILE A 1 135 ? 4.320 -4.088 8.423 1.00 97.56 135 ILE A O 1
ATOM 961 N N . LYS A 1 136 ? 2.480 -4.325 7.146 1.00 98.12 136 LYS A N 1
ATOM 962 C CA . LYS A 1 136 ? 3.114 -5.112 6.083 1.00 98.12 136 LYS A CA 1
ATOM 963 C C . LYS A 1 136 ? 4.159 -4.301 5.317 1.00 98.12 136 LYS A C 1
ATOM 965 O O . LYS A 1 136 ? 5.229 -4.823 5.015 1.00 98.12 136 LYS A O 1
ATOM 970 N N . TYR A 1 137 ? 3.867 -3.030 5.055 1.00 97.88 137 TYR A N 1
ATOM 971 C CA . TYR A 1 137 ? 4.699 -2.107 4.284 1.00 97.88 137 TYR A CA 1
ATOM 972 C C . TYR A 1 137 ? 5.217 -0.966 5.174 1.00 97.88 137 TYR A C 1
ATOM 974 O O . TYR A 1 137 ? 5.077 0.220 4.876 1.00 97.88 137 TYR A O 1
ATOM 982 N N . ALA A 1 138 ? 5.820 -1.323 6.313 1.00 97.69 138 ALA A N 1
ATOM 983 C CA . ALA A 1 138 ? 6.287 -0.359 7.314 1.00 97.69 138 ALA A CA 1
ATOM 984 C C . ALA A 1 138 ? 7.358 0.622 6.790 1.00 97.69 138 ALA A C 1
ATOM 986 O O . ALA A 1 138 ? 7.450 1.750 7.268 1.00 97.69 138 ALA A O 1
ATOM 987 N N . SER A 1 139 ? 8.170 0.206 5.813 1.00 97.56 139 SER A N 1
ATOM 988 C CA . SER A 1 139 ? 9.200 1.042 5.179 1.00 97.56 139 SER A CA 1
ATOM 989 C C . SER A 1 139 ? 8.714 1.797 3.941 1.00 97.56 139 SER A C 1
ATOM 991 O O . SER A 1 139 ? 9.506 2.513 3.329 1.00 97.56 139 SER A O 1
ATOM 993 N N . SER A 1 140 ? 7.452 1.621 3.548 1.00 98.00 140 SER A N 1
ATOM 994 C CA . SER A 1 140 ? 6.909 2.259 2.354 1.00 98.00 140 SER A CA 1
ATOM 995 C C . SER A 1 140 ? 6.746 3.770 2.550 1.00 98.00 140 SER A C 1
ATOM 997 O O . SER A 1 140 ? 6.250 4.195 3.600 1.00 98.00 140 SER A O 1
ATOM 999 N N . PRO A 1 141 ? 7.072 4.610 1.550 1.00 98.06 141 PRO A N 1
ATOM 1000 C CA . PRO A 1 141 ? 6.690 6.021 1.553 1.00 98.06 141 PRO A CA 1
ATOM 1001 C C . PRO A 1 141 ? 5.165 6.227 1.600 1.00 98.06 141 PRO A C 1
ATOM 1003 O O . PRO A 1 141 ? 4.717 7.269 2.076 1.00 98.06 141 PRO A O 1
ATOM 1006 N N . LEU A 1 142 ? 4.361 5.233 1.197 1.00 98.31 142 LEU A N 1
ATOM 1007 C CA . LEU A 1 142 ? 2.898 5.286 1.280 1.00 98.31 142 LEU A CA 1
ATOM 1008 C C . LEU A 1 142 ? 2.359 5.100 2.704 1.00 98.31 142 LEU A C 1
ATOM 1010 O O . LEU A 1 142 ? 1.187 5.375 2.955 1.00 98.31 142 LEU A O 1
ATOM 1014 N N . ASN A 1 143 ? 3.187 4.655 3.655 1.00 98.31 143 ASN A N 1
ATOM 1015 C CA . ASN A 1 143 ? 2.754 4.310 5.010 1.00 98.31 143 ASN A CA 1
ATOM 1016 C C . ASN A 1 143 ? 2.046 5.476 5.721 1.00 98.31 143 ASN A C 1
ATOM 1018 O O . ASN A 1 143 ? 0.961 5.306 6.276 1.00 98.31 143 ASN A O 1
ATOM 1022 N N . ALA A 1 144 ? 2.619 6.682 5.642 1.00 97.75 144 ALA A N 1
ATOM 1023 C CA . ALA A 1 144 ? 2.033 7.874 6.250 1.00 97.75 144 ALA A CA 1
ATOM 1024 C C . ALA A 1 144 ? 0.690 8.255 5.604 1.00 97.75 144 ALA A C 1
ATOM 1026 O O . ALA A 1 144 ? -0.239 8.657 6.309 1.00 97.75 144 ALA A O 1
ATOM 1027 N N . ALA A 1 145 ? 0.573 8.095 4.281 1.00 98.25 145 ALA A N 1
ATOM 1028 C CA . ALA A 1 145 ? -0.669 8.339 3.558 1.00 98.25 145 ALA A CA 1
ATOM 1029 C C . ALA A 1 145 ? -1.749 7.337 3.988 1.00 98.25 145 ALA A C 1
ATOM 1031 O O . ALA A 1 145 ? -2.795 7.768 4.471 1.00 98.25 145 ALA A O 1
ATOM 1032 N N . ALA A 1 146 ? -1.455 6.033 3.935 1.00 98.44 146 ALA A N 1
ATOM 1033 C CA . ALA A 1 146 ? -2.349 4.956 4.368 1.00 98.44 146 ALA A CA 1
ATOM 1034 C C . ALA A 1 146 ? -2.846 5.156 5.808 1.00 98.44 146 ALA A C 1
ATOM 1036 O O . ALA A 1 146 ? -4.044 5.084 6.085 1.00 98.44 146 ALA A O 1
ATOM 1037 N N . PHE A 1 147 ? -1.931 5.491 6.721 1.00 98.25 147 PHE A N 1
ATOM 1038 C CA . PHE A 1 147 ? -2.260 5.793 8.110 1.00 98.25 147 PHE A CA 1
ATOM 1039 C C . PHE A 1 147 ? -3.214 6.990 8.234 1.00 98.25 147 PHE A C 1
ATOM 1041 O O . PHE A 1 147 ? -4.248 6.906 8.899 1.00 98.25 147 PHE A O 1
ATOM 1048 N N . SER A 1 148 ? -2.896 8.104 7.565 1.00 97.75 148 SER A N 1
ATOM 1049 C CA . SER A 1 148 ? -3.710 9.324 7.618 1.00 97.75 148 SER A CA 1
ATOM 1050 C C . SER A 1 148 ? -5.101 9.140 7.004 1.00 97.75 148 SER A C 1
ATOM 1052 O O . SER A 1 148 ? -6.081 9.639 7.557 1.00 97.75 148 SER A O 1
ATOM 1054 N N . GLN A 1 149 ? -5.206 8.382 5.908 1.00 97.94 149 GLN A N 1
ATOM 1055 C CA . GLN A 1 149 ? -6.474 8.057 5.262 1.00 97.94 149 GLN A CA 1
ATOM 1056 C C . GLN A 1 149 ? -7.331 7.159 6.158 1.00 97.94 149 GLN A C 1
ATOM 1058 O O . GLN A 1 149 ? -8.507 7.453 6.363 1.00 97.94 149 GLN A O 1
ATOM 1063 N N . GLY A 1 150 ? -6.748 6.122 6.770 1.00 97.88 150 GLY A N 1
ATOM 1064 C CA . GLY A 1 150 ? -7.474 5.271 7.712 1.00 97.88 150 GLY A CA 1
ATOM 1065 C C . GLY A 1 150 ? -7.959 6.040 8.946 1.00 97.88 150 GLY A C 1
ATOM 1066 O O . GLY A 1 150 ? -9.110 5.881 9.347 1.00 97.88 150 GLY A O 1
ATOM 1067 N N . GLN A 1 151 ? -7.147 6.945 9.509 1.00 97.31 151 GLN A N 1
ATOM 1068 C CA . GLN A 1 151 ? -7.601 7.842 10.582 1.00 97.31 151 GLN A CA 1
ATOM 1069 C C . GLN A 1 151 ? -8.736 8.764 10.127 1.00 97.31 151 GLN A C 1
ATOM 1071 O O . GLN A 1 151 ? -9.706 8.970 10.860 1.00 97.31 151 GLN A O 1
ATOM 1076 N N . ALA A 1 152 ? -8.620 9.355 8.936 1.00 96.81 152 ALA A N 1
ATOM 1077 C CA . ALA A 1 152 ? -9.662 10.212 8.385 1.00 96.81 152 ALA A CA 1
ATOM 1078 C C . ALA A 1 152 ? -10.973 9.434 8.212 1.00 96.81 152 ALA A C 1
ATOM 1080 O O . ALA A 1 152 ? -12.028 9.942 8.588 1.00 96.81 152 ALA A O 1
ATOM 1081 N N . LEU A 1 153 ? -10.901 8.186 7.742 1.00 97.06 153 LEU A N 1
ATOM 1082 C CA . LEU A 1 153 ? -12.054 7.307 7.584 1.00 97.06 153 LEU A CA 1
ATOM 1083 C C . LEU A 1 153 ? -12.717 6.977 8.927 1.00 97.06 153 LEU A C 1
ATOM 1085 O O . LEU A 1 153 ? -13.934 7.112 9.039 1.00 97.06 153 LEU A O 1
ATOM 1089 N N . VAL A 1 154 ? -11.940 6.632 9.962 1.00 96.19 154 VAL A N 1
ATOM 1090 C CA . VAL A 1 154 ? -12.462 6.415 11.328 1.00 96.19 154 VAL A CA 1
ATOM 1091 C C . VAL A 1 154 ? -13.183 7.659 11.848 1.00 96.19 154 VAL A C 1
ATOM 1093 O O . VAL A 1 154 ? -14.256 7.553 12.431 1.00 96.19 154 VAL A O 1
ATOM 1096 N N . ASN A 1 155 ? -12.617 8.847 11.628 1.00 94.19 155 ASN A N 1
ATOM 1097 C CA . ASN A 1 155 ? -13.187 10.096 12.135 1.00 94.19 155 ASN A CA 1
ATOM 1098 C C . ASN A 1 155 ? -14.408 10.583 11.340 1.00 94.19 155 ASN A C 1
ATOM 1100 O O . ASN A 1 155 ? -15.244 11.297 11.892 1.00 94.19 155 ASN A O 1
ATOM 1104 N N . ALA A 1 156 ? -14.498 10.238 10.055 1.00 95.69 156 ALA A N 1
ATOM 1105 C CA . ALA A 1 156 ? -15.596 10.637 9.177 1.00 95.69 156 ALA A CA 1
ATOM 1106 C C . ALA A 1 156 ? -16.792 9.672 9.223 1.00 95.69 156 ALA A C 1
ATOM 1108 O O . ALA A 1 156 ? -17.899 10.058 8.846 1.00 95.69 156 ALA A O 1
ATOM 1109 N N . THR A 1 157 ? -16.580 8.434 9.672 1.00 95.94 157 THR A N 1
ATOM 1110 C CA . THR A 1 157 ? -17.592 7.373 9.650 1.00 95.94 157 THR A CA 1
ATOM 1111 C C . THR A 1 157 ? -18.293 7.258 11.001 1.00 95.94 157 THR A C 1
ATOM 1113 O O . THR A 1 157 ? -17.667 7.351 12.057 1.00 95.94 157 THR A O 1
ATOM 1116 N N . ALA A 1 158 ? -19.608 7.039 10.984 1.00 92.88 158 ALA A N 1
ATOM 1117 C CA . ALA A 1 158 ? -20.359 6.804 12.210 1.00 92.88 158 ALA A CA 1
ATOM 1118 C C . ALA A 1 158 ? -19.931 5.469 12.869 1.00 92.88 158 ALA A C 1
ATOM 1120 O O . ALA A 1 158 ? -19.641 4.504 12.156 1.00 92.88 158 ALA A O 1
ATOM 1121 N N . PRO A 1 159 ? -19.885 5.375 14.215 1.00 91.38 159 PRO A N 1
ATOM 1122 C CA . PRO A 1 159 ? -19.386 4.183 14.900 1.00 91.38 159 PRO A CA 1
ATOM 1123 C C . PRO A 1 159 ? -20.076 2.880 14.495 1.00 91.38 159 PRO A C 1
ATOM 1125 O O . PRO A 1 159 ? -19.407 1.864 14.394 1.00 91.38 159 PRO A O 1
ATOM 1128 N N . ASP A 1 160 ? -21.383 2.911 14.236 1.00 92.25 160 ASP A N 1
ATOM 1129 C CA . ASP A 1 160 ? -22.200 1.770 13.810 1.00 92.25 160 ASP A CA 1
ATOM 1130 C C . ASP A 1 160 ? -21.840 1.254 12.410 1.00 92.25 160 ASP A C 1
ATOM 1132 O O . ASP A 1 160 ? -21.923 0.054 12.162 1.00 92.25 160 ASP A O 1
ATOM 1136 N N . GLN A 1 161 ? -21.384 2.134 11.516 1.00 95.62 161 GLN A N 1
ATOM 1137 C CA . GLN A 1 161 ? -20.943 1.770 10.166 1.00 95.62 161 GLN A CA 1
ATOM 1138 C C . GLN A 1 161 ? -19.519 1.197 10.137 1.00 95.62 161 GLN A C 1
ATOM 1140 O O . GLN A 1 161 ? -19.174 0.454 9.220 1.00 95.62 161 GLN A O 1
ATOM 1145 N N . LEU A 1 162 ? -18.687 1.524 11.132 1.00 96.38 162 LEU A N 1
ATOM 1146 C CA . LEU A 1 162 ? -17.340 0.959 11.275 1.00 96.38 162 LEU A CA 1
ATOM 1147 C C . LEU A 1 162 ? -17.354 -0.485 11.790 1.00 96.38 162 LEU A C 1
ATOM 1149 O O . LEU A 1 162 ? -16.347 -1.180 11.677 1.00 96.38 162 LEU A O 1
ATOM 1153 N N . ILE A 1 163 ? -18.462 -0.947 12.372 1.00 96.81 163 ILE A N 1
ATOM 1154 C CA . ILE A 1 163 ? -18.511 -2.270 12.987 1.00 96.81 163 ILE A CA 1
ATOM 1155 C C . ILE A 1 163 ? -18.645 -3.357 11.923 1.00 96.81 163 ILE A C 1
ATOM 1157 O O . ILE A 1 163 ? -19.715 -3.602 11.371 1.00 96.81 163 ILE A O 1
ATOM 1161 N N . SER A 1 164 ? -17.546 -4.071 11.706 1.00 96.38 164 SER A N 1
ATOM 1162 C CA . SER A 1 164 ? -17.513 -5.372 11.047 1.00 96.38 164 SER A CA 1
ATOM 1163 C C . SER A 1 164 ? -16.894 -6.413 11.983 1.00 96.38 164 SER A C 1
ATOM 1165 O O . SER A 1 164 ? -16.239 -6.074 12.975 1.00 96.38 164 SER A O 1
ATOM 1167 N N . GLY A 1 165 ? -17.071 -7.700 11.668 1.00 95.31 165 GLY A N 1
ATOM 1168 C CA . GLY A 1 165 ? -16.393 -8.771 12.404 1.00 95.31 165 GLY A CA 1
ATOM 1169 C C . GLY A 1 165 ? -14.872 -8.582 12.415 1.00 95.31 165 GLY A C 1
ATOM 1170 O O . GLY A 1 165 ? -14.253 -8.677 13.475 1.00 95.31 165 GLY A O 1
ATOM 1171 N N . ASN A 1 166 ? -14.285 -8.217 11.269 1.00 97.31 166 ASN A N 1
ATOM 1172 C CA . ASN A 1 166 ? -12.845 -7.976 11.151 1.00 97.31 166 ASN A CA 1
ATOM 1173 C C . ASN A 1 166 ? -12.411 -6.746 11.954 1.00 97.31 166 ASN A C 1
ATOM 1175 O O . ASN A 1 166 ? -11.410 -6.808 12.662 1.00 97.31 166 ASN A O 1
ATOM 1179 N N . PHE A 1 167 ? -13.180 -5.652 11.906 1.00 97.88 167 PHE A N 1
ATOM 1180 C CA . PHE A 1 167 ? -12.885 -4.448 12.684 1.00 97.88 167 PHE A CA 1
ATOM 1181 C C . PHE A 1 167 ? -12.844 -4.749 14.185 1.00 97.88 167 PHE A C 1
ATOM 1183 O O . PHE A 1 167 ? -11.905 -4.356 14.876 1.00 97.88 167 PHE A O 1
ATOM 1190 N N . CYS A 1 168 ? -13.826 -5.498 14.697 1.00 97.75 168 CYS A N 1
ATOM 1191 C CA . CYS A 1 168 ? -13.861 -5.857 16.112 1.00 97.75 168 CYS A CA 1
ATOM 1192 C C . CYS A 1 168 ? -12.735 -6.817 16.509 1.00 97.75 168 CYS A C 1
ATOM 1194 O O . CYS A 1 168 ? -12.203 -6.695 17.609 1.00 97.75 168 CYS A O 1
ATOM 1196 N N . GLN A 1 169 ? -12.333 -7.740 15.631 1.00 97.44 169 GLN A N 1
ATOM 1197 C CA . GLN A 1 169 ? -11.168 -8.601 15.869 1.00 97.44 169 GLN A CA 1
ATOM 1198 C C . GLN A 1 169 ? -9.853 -7.808 15.876 1.00 97.44 169 GLN A C 1
ATOM 1200 O O . GLN A 1 169 ? -8.993 -8.044 16.723 1.00 97.44 169 GLN A O 1
ATOM 1205 N N . ALA A 1 170 ? -9.711 -6.834 14.977 1.00 97.62 170 ALA A N 1
ATOM 1206 C CA . ALA A 1 170 ? -8.525 -5.989 14.857 1.00 97.62 170 ALA A CA 1
ATOM 1207 C C . ALA A 1 170 ? -8.504 -4.803 15.842 1.00 97.62 170 ALA A C 1
ATOM 1209 O O . ALA A 1 170 ? -7.523 -4.059 15.881 1.00 97.62 170 ALA A O 1
ATOM 1210 N N . PHE A 1 171 ? -9.553 -4.620 16.653 1.00 97.06 171 PHE A N 1
ATOM 1211 C CA . PHE A 1 171 ? -9.774 -3.419 17.464 1.00 97.06 171 PHE A CA 1
ATOM 1212 C C . PHE A 1 171 ? -8.565 -3.030 18.328 1.00 97.06 171 PHE A C 1
ATOM 1214 O O . PHE A 1 171 ? -8.163 -1.868 18.362 1.00 97.06 171 PHE A O 1
ATOM 1221 N N . ASP A 1 172 ? -7.940 -4.000 18.997 1.00 95.69 172 ASP A N 1
ATOM 1222 C CA . ASP A 1 172 ? -6.764 -3.746 19.836 1.00 95.69 172 ASP A CA 1
ATOM 1223 C C . ASP A 1 172 ? -5.531 -3.323 19.036 1.00 95.69 172 ASP A C 1
ATOM 1225 O O . ASP A 1 172 ? -4.785 -2.434 19.462 1.00 95.69 172 ASP A O 1
ATOM 1229 N N . GLY A 1 173 ? -5.353 -3.901 17.847 1.00 96.31 173 GLY A N 1
ATOM 1230 C CA . GLY A 1 173 ? -4.335 -3.478 16.890 1.00 96.31 173 GLY A CA 1
ATOM 1231 C C . GLY A 1 173 ? -4.551 -2.025 16.475 1.00 96.31 173 GLY A C 1
ATOM 1232 O O . GLY A 1 173 ? -3.639 -1.211 16.604 1.00 96.31 173 GLY A O 1
ATOM 1233 N N . LEU A 1 174 ? -5.785 -1.672 16.110 1.00 97.00 174 LEU A N 1
ATOM 1234 C CA . LEU A 1 174 ? -6.156 -0.321 15.685 1.00 97.00 174 LEU A CA 1
ATOM 1235 C C . LEU A 1 174 ? -5.944 0.727 16.788 1.00 97.00 174 LEU A C 1
ATOM 1237 O O . LEU A 1 174 ? -5.422 1.813 16.524 1.00 97.00 174 LEU A O 1
ATOM 1241 N N . VAL A 1 175 ? -6.298 0.406 18.039 1.00 95.31 175 VAL A N 1
ATOM 1242 C CA . VAL A 1 175 ? -6.053 1.292 19.190 1.00 95.31 175 VAL A CA 1
ATOM 1243 C C . VAL A 1 175 ? -4.555 1.443 19.459 1.00 95.31 175 VAL A C 1
ATOM 1245 O O . VAL A 1 175 ? -4.083 2.562 19.657 1.00 95.31 175 VAL A O 1
ATOM 1248 N N . SER A 1 176 ? -3.795 0.342 19.459 1.00 94.88 176 SER A N 1
ATOM 1249 C CA . SER A 1 176 ? -2.352 0.378 19.745 1.00 94.88 176 SER A CA 1
ATOM 1250 C C . SER A 1 176 ? -1.554 1.142 18.684 1.00 94.88 176 SER A C 1
ATOM 1252 O O . SER A 1 176 ? -0.615 1.859 19.025 1.00 94.88 176 SER A O 1
ATOM 1254 N N . GLN A 1 177 ? -1.981 1.062 17.423 1.00 95.69 177 GLN A N 1
ATOM 1255 C CA . GLN A 1 177 ? -1.415 1.813 16.304 1.00 95.69 177 GLN A CA 1
ATOM 1256 C C . GLN A 1 177 ? -1.915 3.261 16.222 1.00 95.69 177 GLN A C 1
ATOM 1258 O O . GLN A 1 177 ? -1.438 4.010 15.383 1.00 95.69 177 GLN A O 1
ATOM 1263 N N . GLN A 1 178 ? -2.834 3.688 17.094 1.00 95.81 178 GLN A N 1
ATOM 1264 C CA . GLN A 1 178 ? -3.393 5.046 17.113 1.00 95.81 178 GLN A CA 1
ATOM 1265 C C . GLN A 1 178 ? -4.230 5.412 15.873 1.00 95.81 178 GLN A C 1
ATOM 1267 O O . GLN A 1 178 ? -4.371 6.593 15.564 1.00 95.81 178 GLN A O 1
ATOM 1272 N N . PHE A 1 179 ? -4.852 4.446 15.186 1.00 95.19 179 PHE A N 1
ATOM 1273 C CA . PHE A 1 179 ? -5.840 4.754 14.133 1.00 95.19 179 PHE A CA 1
ATOM 1274 C C . PHE A 1 179 ? -7.088 5.458 14.699 1.00 95.19 179 PHE A C 1
ATOM 1276 O O . PHE A 1 179 ? -7.753 6.221 14.003 1.00 95.19 179 PHE A O 1
ATOM 1283 N N . ILE A 1 180 ? -7.384 5.245 15.984 1.00 93.88 180 ILE A N 1
ATOM 1284 C CA . ILE A 1 180 ? -8.484 5.889 16.709 1.00 93.88 180 ILE A CA 1
ATOM 1285 C C . ILE A 1 180 ? -7.897 7.014 17.574 1.00 93.88 180 ILE A C 1
ATOM 1287 O O . ILE A 1 180 ? -7.365 6.768 18.658 1.00 93.88 180 ILE A O 1
ATOM 1291 N N . SER A 1 181 ? -7.973 8.256 17.091 1.00 83.81 181 SER A N 1
ATOM 1292 C CA . SER A 1 181 ? -7.313 9.413 17.716 1.00 83.81 181 SER A CA 1
ATOM 1293 C C . SER A 1 181 ? -8.028 9.927 18.976 1.00 83.81 181 SER A C 1
ATOM 1295 O O . SER A 1 181 ? -7.369 10.333 19.936 1.00 83.81 181 SER A O 1
ATOM 1297 N N . SER A 1 182 ? -9.365 9.876 19.036 1.00 78.31 182 SER A N 1
ATOM 1298 C CA . SER A 1 182 ? -10.141 10.301 20.215 1.00 78.31 182 SER A CA 1
ATOM 1299 C C . SER A 1 182 ? -10.493 9.130 21.137 1.00 78.31 182 SER A C 1
ATOM 1301 O O . SER A 1 182 ? -11.620 8.631 21.180 1.00 78.31 182 SER A O 1
ATOM 1303 N N . THR A 1 183 ? -9.498 8.699 21.910 1.00 74.50 183 THR A N 1
ATOM 1304 C CA . THR A 1 183 ? -9.572 7.500 22.758 1.00 74.50 183 THR A CA 1
ATOM 1305 C C . THR A 1 183 ? -10.604 7.575 23.886 1.00 74.50 183 THR A C 1
ATOM 1307 O O . THR A 1 183 ? -11.089 6.546 24.343 1.00 74.50 183 THR A O 1
ATOM 1310 N N . SER A 1 184 ? -10.972 8.763 24.360 1.00 79.38 184 SER A N 1
ATOM 1311 C CA . SER A 1 184 ? -11.836 8.909 25.538 1.00 79.38 184 SER A CA 1
ATOM 1312 C C . SER A 1 184 ? -13.336 8.888 25.234 1.00 79.38 184 SER A C 1
ATOM 1314 O O . SER A 1 184 ? -14.115 8.493 26.101 1.00 79.38 184 SER A O 1
ATOM 1316 N N . GLU A 1 185 ? -13.745 9.291 24.028 1.00 84.12 185 GLU A N 1
ATOM 1317 C CA . GLU A 1 185 ? -15.162 9.400 23.650 1.00 84.12 185 GLU A CA 1
ATOM 1318 C C . GLU A 1 185 ? -15.597 8.303 22.672 1.00 84.12 185 GLU A C 1
ATOM 1320 O O . GLU A 1 185 ? -16.651 7.699 22.875 1.00 84.12 185 GLU A O 1
ATOM 1325 N N . GLN A 1 186 ? -14.779 7.990 21.660 1.00 89.44 186 GLN A N 1
ATOM 1326 C CA . GLN A 1 186 ? -15.141 7.013 20.627 1.00 89.44 186 GLN A CA 1
ATOM 1327 C C . GLN A 1 186 ? -14.924 5.562 21.076 1.00 89.44 186 GLN A C 1
ATOM 1329 O O . GLN A 1 186 ? -15.758 4.709 20.782 1.00 89.44 186 GLN A O 1
ATOM 1334 N N . ILE A 1 187 ? -13.854 5.260 21.828 1.00 92.56 187 ILE A N 1
ATOM 1335 C CA . ILE A 1 187 ? -13.535 3.872 22.225 1.00 92.56 187 ILE A CA 1
ATOM 1336 C C . ILE A 1 187 ? -14.682 3.200 22.992 1.00 92.56 187 ILE A C 1
ATOM 1338 O O . ILE A 1 187 ? -15.031 2.081 22.625 1.00 92.56 187 ILE A O 1
ATOM 1342 N N . PRO A 1 188 ? -15.311 3.819 24.016 1.00 92.88 188 PRO A N 1
ATOM 1343 C CA . PRO A 1 188 ? -16.429 3.177 24.706 1.00 92.88 188 PRO A CA 1
ATOM 1344 C C . PRO A 1 188 ? -17.612 2.876 23.779 1.00 92.88 188 PRO A C 1
ATOM 1346 O O . PRO A 1 188 ? -18.258 1.845 23.946 1.00 92.88 188 PRO A O 1
ATOM 1349 N N . GLN A 1 189 ? -17.883 3.753 22.804 1.00 92.75 189 GLN A N 1
ATOM 1350 C CA . GLN A 1 189 ? -18.969 3.572 21.837 1.00 92.75 189 GLN A CA 1
ATOM 1351 C C . GLN A 1 189 ? -18.661 2.429 20.866 1.00 92.75 189 GLN A C 1
ATOM 1353 O O . GLN A 1 189 ? -19.504 1.558 20.675 1.00 92.75 189 GLN A O 1
ATOM 1358 N N . LEU A 1 190 ? -17.441 2.386 20.324 1.00 95.25 190 LEU A N 1
ATOM 1359 C CA . LEU A 1 190 ? -16.994 1.319 19.428 1.00 95.25 190 LEU A CA 1
ATOM 1360 C C . LEU A 1 190 ? -16.944 -0.041 20.137 1.00 95.25 190 LEU A C 1
ATOM 1362 O O . LEU A 1 190 ? -17.424 -1.028 19.591 1.00 95.25 190 LEU A O 1
ATOM 1366 N N . LEU A 1 191 ? -16.439 -0.098 21.376 1.00 96.00 191 LEU A N 1
ATOM 1367 C CA . LEU A 1 191 ? -16.449 -1.324 22.184 1.00 96.00 191 LEU A CA 1
ATOM 1368 C C . LEU A 1 191 ? -17.878 -1.828 22.413 1.00 96.00 191 LEU A C 1
ATOM 1370 O O . LEU A 1 191 ? -18.142 -3.016 22.265 1.00 96.00 191 LEU A O 1
ATOM 1374 N N . PHE A 1 192 ? -18.803 -0.932 22.763 1.00 95.19 192 PHE A N 1
ATOM 1375 C CA . PHE A 1 192 ? -20.198 -1.304 22.971 1.00 95.19 192 PHE A CA 1
ATOM 1376 C C . PHE A 1 192 ? -20.847 -1.820 21.680 1.00 95.19 192 PHE A C 1
ATOM 1378 O O . PHE A 1 192 ? -21.509 -2.855 21.703 1.00 95.19 192 PHE A O 1
ATOM 1385 N N . ALA A 1 193 ? -20.608 -1.149 20.553 1.00 95.88 193 ALA A N 1
ATOM 1386 C CA . ALA A 1 193 ? -21.137 -1.555 19.256 1.00 95.88 193 ALA A CA 1
ATOM 1387 C C . ALA A 1 193 ? -20.544 -2.898 18.775 1.00 95.88 193 ALA A C 1
ATOM 1389 O O . ALA A 1 193 ? -21.280 -3.743 18.270 1.00 95.88 193 ALA A O 1
ATOM 1390 N N . CYS A 1 194 ? -19.259 -3.168 19.037 1.00 97.31 194 CYS A N 1
ATOM 1391 C CA . CYS A 1 194 ? -18.676 -4.499 18.839 1.00 97.31 194 CYS A CA 1
ATOM 1392 C C . CYS A 1 194 ? -19.357 -5.570 19.702 1.00 97.31 194 CYS A C 1
ATOM 1394 O O . CYS A 1 194 ? -19.638 -6.663 19.211 1.00 97.31 194 CYS A O 1
ATOM 1396 N N . GLY A 1 195 ? -19.681 -5.257 20.961 1.00 96.62 195 GLY A N 1
ATOM 1397 C CA . GLY A 1 195 ? -20.459 -6.150 21.823 1.00 96.62 195 GLY A CA 1
ATOM 1398 C C . GLY A 1 195 ? -21.823 -6.503 21.219 1.00 96.62 195 GLY A C 1
ATOM 1399 O O . GLY A 1 195 ? -22.178 -7.679 21.159 1.00 96.62 195 GLY A O 1
ATOM 1400 N N . GLN A 1 196 ? -22.536 -5.507 20.681 1.00 96.38 196 GLN A N 1
ATOM 1401 C CA . GLN A 1 196 ? -23.825 -5.710 20.007 1.00 96.38 196 GLN A CA 1
ATOM 1402 C C . GLN A 1 196 ? -23.703 -6.562 18.740 1.00 96.38 196 GLN A C 1
ATOM 1404 O O . GLN A 1 196 ? -24.557 -7.411 18.488 1.00 96.38 196 GLN A O 1
ATOM 1409 N N . ALA A 1 197 ? -22.641 -6.374 17.953 1.00 95.44 197 ALA A N 1
ATOM 1410 C CA . ALA A 1 197 ? -22.401 -7.181 16.761 1.00 95.44 197 ALA A CA 1
ATOM 1411 C C . ALA A 1 197 ? -22.134 -8.654 17.104 1.00 95.44 197 ALA A C 1
ATOM 1413 O O . ALA A 1 197 ? -22.728 -9.542 16.491 1.00 95.44 197 ALA A O 1
ATOM 1414 N N . TYR A 1 198 ? -21.307 -8.931 18.118 1.00 96.75 198 TYR A N 1
ATOM 1415 C CA . TYR A 1 198 ? -21.069 -10.301 18.584 1.00 96.75 198 TYR A CA 1
ATOM 1416 C C . TYR A 1 198 ? -22.315 -10.942 19.200 1.00 96.75 198 TYR A C 1
ATOM 1418 O O . TYR A 1 198 ? -22.564 -12.127 18.979 1.00 96.75 198 TYR A O 1
ATOM 1426 N N . GLU A 1 199 ? -23.130 -10.170 19.921 1.00 96.81 199 GLU A N 1
ATOM 1427 C CA . GLU A 1 199 ? -24.421 -10.631 20.435 1.00 96.81 199 GLU A CA 1
ATOM 1428 C C . GLU A 1 199 ? -25.379 -10.998 19.293 1.00 96.81 199 GLU A C 1
ATOM 1430 O O . GLU A 1 199 ? -25.972 -12.078 19.311 1.00 96.81 199 GLU A O 1
ATOM 1435 N N . GLY A 1 200 ? -25.469 -10.154 18.258 1.00 95.19 200 GLY A N 1
ATOM 1436 C CA . GLY A 1 200 ? -26.237 -10.437 17.042 1.00 95.19 200 GLY A CA 1
ATOM 1437 C C . GLY A 1 200 ? -25.753 -11.691 16.304 1.00 95.19 200 GLY A C 1
ATOM 1438 O O . GLY A 1 200 ? -26.566 -12.441 15.766 1.00 95.19 200 GLY A O 1
ATOM 1439 N N . ALA A 1 201 ? -24.448 -11.970 16.350 1.00 96.25 201 ALA A N 1
ATOM 1440 C CA . ALA A 1 201 ? -23.835 -13.197 15.838 1.00 96.25 201 ALA A CA 1
ATOM 1441 C C . ALA A 1 201 ? -23.940 -14.404 16.799 1.00 96.25 201 ALA A C 1
ATOM 1443 O O . ALA A 1 201 ? -23.350 -15.449 16.531 1.00 96.25 201 ALA A O 1
ATOM 1444 N N . GLN A 1 202 ? -24.669 -14.277 17.916 1.00 97.12 202 GLN A N 1
ATOM 1445 C CA . GLN A 1 202 ? -24.828 -15.293 18.969 1.00 97.12 202 GLN A CA 1
ATOM 1446 C C . GLN A 1 202 ? -23.518 -15.729 19.651 1.00 97.12 202 GLN A C 1
ATOM 1448 O O . GLN A 1 202 ? -23.468 -16.756 20.331 1.00 97.12 202 GLN A O 1
ATOM 1453 N N . ASN A 1 203 ? -22.457 -14.931 19.531 1.00 97.31 203 ASN A N 1
ATOM 1454 C CA . ASN A 1 203 ? -21.196 -15.143 20.228 1.00 97.31 203 ASN A CA 1
ATOM 1455 C C . ASN A 1 203 ? -21.181 -14.347 21.542 1.00 97.31 203 ASN A C 1
ATOM 1457 O O . ASN A 1 203 ? -20.553 -13.296 21.680 1.00 97.31 203 ASN A O 1
ATOM 1461 N N . PHE A 1 204 ? -21.917 -14.859 22.529 1.00 96.81 204 PHE A N 1
ATOM 1462 C CA . PHE A 1 204 ? -22.110 -14.175 23.811 1.00 96.81 204 PHE A CA 1
ATOM 1463 C C . PHE A 1 204 ? -20.825 -14.038 24.638 1.00 96.81 204 PHE A C 1
ATOM 1465 O O . PHE A 1 204 ? -20.724 -13.118 25.448 1.00 96.81 204 PHE A O 1
ATOM 1472 N N . ALA A 1 205 ? -19.848 -14.933 24.450 1.00 96.94 205 ALA A N 1
ATOM 1473 C CA . ALA A 1 205 ? -18.576 -14.871 25.165 1.00 96.94 205 ALA A CA 1
ATOM 1474 C C . ALA A 1 205 ? -17.792 -13.606 24.780 1.00 96.94 205 ALA A C 1
ATOM 1476 O O . ALA A 1 205 ? -17.413 -12.828 25.659 1.00 96.94 205 ALA A O 1
ATOM 1477 N N . ASP A 1 206 ? -17.640 -13.359 23.476 1.00 95.69 206 ASP A N 1
ATOM 1478 C CA . ASP A 1 206 ? -16.966 -12.160 22.977 1.00 95.69 206 ASP A CA 1
ATOM 1479 C C . ASP A 1 206 ? -17.803 -10.902 23.237 1.00 95.69 206 ASP A C 1
ATOM 1481 O O . ASP A 1 206 ? -17.265 -9.877 23.662 1.00 95.69 206 ASP A O 1
ATOM 1485 N N . ALA A 1 207 ? -19.132 -10.981 23.108 1.00 96.81 207 ALA A N 1
ATOM 1486 C CA . ALA A 1 207 ? -20.013 -9.863 23.445 1.00 96.81 207 ALA A CA 1
ATOM 1487 C C . ALA A 1 207 ? -19.813 -9.379 24.896 1.00 96.81 207 ALA A C 1
ATOM 1489 O O . ALA A 1 207 ? -19.618 -8.185 25.137 1.00 96.81 207 ALA A O 1
ATOM 1490 N N . LEU A 1 208 ? -19.787 -10.304 25.867 1.00 96.88 208 LEU A N 1
ATOM 1491 C CA . LEU A 1 208 ? -19.547 -9.983 27.279 1.00 96.88 208 LEU A CA 1
ATOM 1492 C C . LEU A 1 208 ? -18.162 -9.369 27.511 1.00 96.88 208 LEU A C 1
ATOM 1494 O O . LEU A 1 208 ? -18.048 -8.436 28.308 1.00 96.88 208 LEU A O 1
ATOM 1498 N N . PHE A 1 209 ? -17.130 -9.847 26.810 1.00 96.38 209 PHE A N 1
ATOM 1499 C CA . PHE A 1 209 ? -15.785 -9.270 26.879 1.00 96.38 209 PHE A CA 1
ATOM 1500 C C . PHE A 1 209 ? -15.782 -7.793 26.456 1.00 96.38 209 PHE A C 1
ATOM 1502 O O . PHE A 1 209 ? -15.273 -6.934 27.184 1.00 96.38 209 PHE A O 1
ATOM 1509 N N . PHE A 1 210 ? -16.408 -7.473 25.321 1.00 96.44 210 PHE A N 1
ATOM 1510 C CA . PHE A 1 210 ? -16.511 -6.099 24.826 1.00 96.44 210 PHE A CA 1
ATOM 1511 C C . PHE A 1 210 ? -17.370 -5.208 25.738 1.00 96.44 210 PHE A C 1
ATOM 1513 O O . PHE A 1 210 ? -16.986 -4.068 26.031 1.00 96.44 210 PHE A O 1
ATOM 1520 N N . TYR A 1 211 ? -18.481 -5.729 26.268 1.00 96.44 211 TYR A N 1
ATOM 1521 C CA . TYR A 1 211 ? -19.327 -4.998 27.212 1.00 96.44 211 TYR A CA 1
ATOM 1522 C C . TYR A 1 211 ? -18.612 -4.691 28.532 1.00 96.44 211 TYR A C 1
ATOM 1524 O O . TYR A 1 211 ? -18.619 -3.535 28.961 1.00 96.44 211 TYR A O 1
ATOM 1532 N N . ASP A 1 212 ? -17.948 -5.668 29.156 1.00 95.81 212 ASP A N 1
ATOM 1533 C CA . ASP A 1 212 ? -17.178 -5.451 30.389 1.00 95.81 212 ASP A CA 1
ATOM 1534 C C . ASP A 1 212 ? -16.069 -4.414 30.166 1.00 95.81 212 ASP A C 1
ATOM 1536 O O . ASP A 1 212 ? -15.904 -3.468 30.944 1.00 95.81 212 ASP A O 1
ATOM 1540 N N . ARG A 1 213 ? -15.361 -4.509 29.036 1.00 94.75 213 ARG A N 1
ATOM 1541 C CA . ARG A 1 213 ? -14.309 -3.554 28.688 1.00 94.75 213 ARG A CA 1
ATOM 1542 C C . ARG A 1 213 ? -14.844 -2.139 28.482 1.00 94.75 213 ARG A C 1
ATOM 1544 O O . ARG A 1 213 ? -14.225 -1.196 28.975 1.00 94.75 213 ARG A O 1
ATOM 1551 N N . SER A 1 214 ? -15.997 -1.972 27.829 1.00 93.94 214 SER A N 1
ATOM 1552 C CA . SER A 1 214 ? -16.611 -0.648 27.633 1.00 93.94 214 SER A CA 1
ATOM 1553 C C . SER A 1 214 ? -16.987 0.043 28.955 1.00 93.94 214 SER A C 1
ATOM 1555 O O . SER A 1 214 ? -16.921 1.268 29.047 1.00 93.94 214 SER A O 1
ATOM 1557 N N . GLN A 1 215 ? -17.309 -0.727 30.004 1.00 90.81 215 GLN A N 1
ATOM 1558 C CA . GLN A 1 215 ? -17.602 -0.204 31.346 1.00 90.81 215 GLN A CA 1
ATOM 1559 C C . GLN A 1 215 ? -16.342 0.186 32.128 1.00 90.81 215 GLN A C 1
ATOM 1561 O O . GLN A 1 215 ? -16.388 1.093 32.963 1.00 90.81 215 GLN A O 1
ATOM 1566 N N . ARG A 1 216 ? -15.216 -0.492 31.872 1.00 89.31 216 ARG A N 1
ATOM 1567 C CA . ARG A 1 216 ? -13.942 -0.240 32.562 1.00 89.31 216 ARG A CA 1
ATOM 1568 C C . ARG A 1 216 ? -13.209 0.991 32.061 1.00 89.31 216 ARG A C 1
ATOM 1570 O O . ARG A 1 216 ? -12.405 1.529 32.820 1.00 89.31 216 ARG A O 1
ATOM 1577 N N . VAL A 1 217 ? -13.459 1.441 30.828 1.00 83.06 217 VAL A N 1
ATOM 1578 C CA . VAL A 1 217 ? -12.884 2.694 30.322 1.00 83.06 217 VAL A CA 1
ATOM 1579 C C . VAL A 1 217 ? -13.422 3.831 31.197 1.00 83.06 217 VAL A C 1
ATOM 1581 O O . VAL A 1 217 ? -14.622 4.121 31.150 1.00 83.06 217 VAL A O 1
ATOM 1584 N N . PRO A 1 218 ? -12.589 4.465 32.048 1.00 73.38 218 PRO A N 1
ATOM 1585 C CA . PRO A 1 218 ? -13.074 5.475 32.970 1.00 73.38 218 PRO A CA 1
ATOM 1586 C C . PRO A 1 218 ? -13.723 6.588 32.154 1.00 73.38 218 PRO A C 1
ATOM 1588 O O . PRO A 1 218 ? -13.063 7.175 31.298 1.00 73.38 218 PRO A O 1
ATOM 1591 N N . ARG A 1 219 ? -14.992 6.913 32.434 1.00 61.84 219 ARG A N 1
ATOM 1592 C CA . ARG A 1 219 ? -15.660 8.124 31.924 1.00 61.84 219 ARG A CA 1
ATOM 1593 C C . ARG A 1 219 ? -14.984 9.364 32.525 1.00 61.84 219 ARG A C 1
ATOM 1595 O O . ARG A 1 219 ? -15.567 10.081 33.335 1.00 61.84 219 ARG A O 1
ATOM 1602 N N . GLN A 1 220 ? -13.712 9.591 32.209 1.00 55.34 220 GLN A N 1
ATOM 1603 C CA . GLN A 1 220 ? -12.906 10.658 32.792 1.00 55.34 220 GLN A CA 1
ATOM 1604 C C . GLN A 1 220 ? -13.354 12.045 32.315 1.00 55.34 220 GLN A C 1
ATOM 1606 O O . GLN A 1 220 ? -13.055 13.029 32.985 1.00 55.34 220 GLN A O 1
ATOM 1611 N N . GLN A 1 221 ? -14.130 12.143 31.231 1.00 51.91 221 GLN A N 1
ATOM 1612 C CA . GLN A 1 221 ? -14.536 13.427 30.648 1.00 51.91 221 GLN A CA 1
ATOM 1613 C C . GLN A 1 221 ? -15.928 13.932 31.039 1.00 51.91 221 GLN A C 1
ATOM 1615 O O . GLN A 1 221 ? -16.194 15.120 30.888 1.00 51.91 221 GLN A O 1
ATOM 1620 N N . SER A 1 222 ? -16.798 13.113 31.638 1.00 48.12 222 SER A N 1
ATOM 1621 C CA . SER A 1 222 ? -18.132 13.576 32.055 1.00 48.12 222 SER A CA 1
ATOM 1622 C C . SER A 1 222 ? -18.212 13.993 33.525 1.00 48.12 222 SER A C 1
ATOM 1624 O O . SER A 1 222 ? -19.307 14.085 34.081 1.00 48.12 222 SER A O 1
ATOM 1626 N N . ARG A 1 223 ? -17.080 14.262 34.190 1.00 48.62 223 ARG A N 1
ATOM 1627 C CA . ARG A 1 223 ? -17.112 15.167 35.341 1.00 48.62 223 ARG A CA 1
ATOM 1628 C C . ARG A 1 223 ? -17.072 16.573 34.765 1.00 48.62 223 ARG A C 1
ATOM 1630 O O . ARG A 1 223 ? -15.978 17.028 34.434 1.00 48.62 223 ARG A O 1
ATOM 1637 N N . PRO A 1 224 ? -18.216 17.273 34.626 1.00 47.88 224 PRO A N 1
ATOM 1638 C CA . PRO A 1 224 ? -18.151 18.676 34.285 1.00 47.88 224 PRO A CA 1
ATOM 1639 C C . PRO A 1 224 ? -17.192 19.318 35.283 1.00 47.88 224 PRO A C 1
ATOM 1641 O O . PRO A 1 224 ? -17.333 19.135 36.495 1.00 47.88 224 PRO A O 1
ATOM 1644 N N . LEU A 1 225 ? -16.271 20.145 34.799 1.00 48.50 225 LEU A N 1
ATOM 1645 C CA . LEU A 1 225 ? -15.599 21.159 35.609 1.00 48.50 225 LEU A CA 1
ATOM 1646 C C . LEU A 1 225 ? -16.618 22.199 36.139 1.00 48.50 225 LEU A C 1
ATOM 1648 O O . LEU A 1 225 ? -16.297 23.365 36.349 1.00 48.50 225 LEU A O 1
ATOM 1652 N N . ARG A 1 226 ? -17.869 21.792 36.404 1.00 47.59 226 ARG A N 1
ATOM 1653 C CA . ARG A 1 226 ? -18.760 22.467 37.326 1.00 47.59 226 ARG A CA 1
ATOM 1654 C C . ARG A 1 226 ? -18.107 22.368 38.700 1.00 47.59 226 ARG A C 1
ATOM 1656 O O . ARG A 1 226 ? -18.141 21.366 39.403 1.00 47.59 226 ARG A O 1
ATOM 1663 N N . SER A 1 227 ? -17.509 23.497 39.051 1.00 48.25 227 SER A N 1
ATOM 1664 C CA . SER A 1 227 ? -17.642 24.074 40.379 1.00 48.25 227 SER A CA 1
ATOM 1665 C C . SER A 1 227 ? -16.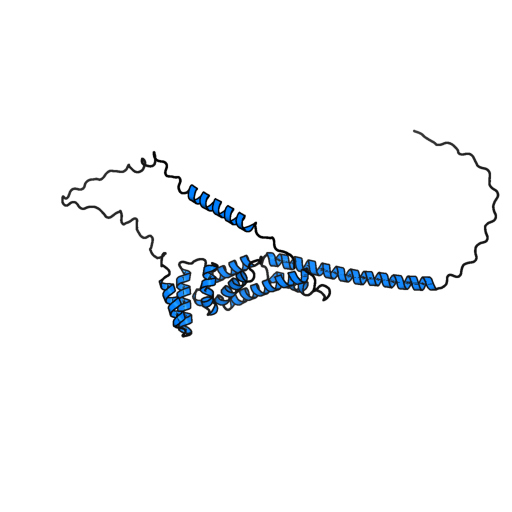787 23.505 41.510 1.00 48.25 227 SER A C 1
ATOM 1667 O O . SER A 1 227 ? -17.232 23.482 42.655 1.00 48.25 227 SER A O 1
ATOM 1669 N N . ARG A 1 228 ? -15.492 23.253 41.279 1.00 48.19 228 ARG A N 1
ATOM 1670 C CA . ARG A 1 228 ? -14.525 23.396 42.391 1.00 48.19 228 ARG A CA 1
ATOM 1671 C C . ARG A 1 228 ? -14.332 24.855 42.842 1.00 48.19 228 ARG A C 1
ATOM 1673 O O . ARG A 1 228 ? -13.785 25.086 43.913 1.00 48.19 228 ARG A O 1
ATOM 1680 N N . ARG A 1 229 ? -14.865 25.837 42.099 1.00 51.41 229 ARG A N 1
ATOM 1681 C CA . ARG A 1 229 ? -14.967 27.242 42.541 1.00 51.41 229 ARG A CA 1
ATOM 1682 C C . ARG A 1 229 ? -16.179 27.570 43.427 1.00 51.41 229 ARG A C 1
ATOM 1684 O O . ARG A 1 229 ? -16.168 28.640 44.018 1.00 51.41 229 ARG A O 1
ATOM 1691 N N . LEU A 1 230 ? -17.169 26.682 43.602 1.00 50.41 230 LEU A N 1
ATOM 1692 C CA . LEU A 1 230 ? -18.283 26.948 44.538 1.00 50.41 230 LEU A CA 1
ATOM 1693 C C . LEU A 1 230 ? -18.128 26.279 45.910 1.00 50.41 230 LEU A C 1
ATOM 1695 O O . LEU A 1 230 ? -18.755 26.730 46.864 1.00 50.41 230 LEU A O 1
ATOM 1699 N N . MET A 1 231 ? -17.235 25.295 46.076 1.00 48.28 231 MET A N 1
ATOM 1700 C CA . MET A 1 231 ? -17.000 24.689 47.400 1.00 48.28 231 MET A CA 1
ATOM 1701 C C . MET A 1 231 ? -16.081 25.494 48.335 1.00 48.28 231 MET A C 1
ATOM 1703 O O . MET A 1 231 ? -15.919 25.111 49.490 1.00 48.28 231 MET A O 1
ATOM 1707 N N . TYR A 1 232 ? -15.546 26.638 47.892 1.00 49.59 232 TYR A N 1
ATOM 1708 C CA . TYR A 1 232 ? -14.869 27.598 48.778 1.00 49.59 232 TYR A CA 1
ATOM 1709 C C . TYR A 1 232 ? -15.713 28.841 49.110 1.00 49.59 232 TYR A C 1
ATOM 1711 O O . TYR A 1 232 ? -15.271 29.660 49.907 1.00 49.59 232 TYR A O 1
ATOM 1719 N N . ALA A 1 233 ? -16.931 28.979 48.569 1.00 48.59 233 ALA A N 1
ATOM 1720 C CA . ALA A 1 233 ? -17.772 30.161 48.803 1.00 48.59 233 ALA A CA 1
ATOM 1721 C C . ALA A 1 233 ? -18.857 29.975 49.884 1.00 48.59 233 ALA A C 1
ATOM 1723 O O . ALA A 1 233 ? -19.464 30.957 50.301 1.00 48.59 233 ALA A O 1
ATOM 1724 N N . LEU A 1 234 ? -19.109 28.750 50.366 1.00 47.50 234 LEU A N 1
ATOM 1725 C CA . LEU A 1 234 ? -20.225 28.481 51.290 1.00 47.50 234 LEU A CA 1
ATOM 1726 C C . LEU A 1 234 ? -19.846 27.807 52.612 1.00 47.50 234 LEU A C 1
ATOM 1728 O O . LEU A 1 234 ? -20.729 27.370 53.345 1.00 47.50 234 LEU A O 1
ATOM 1732 N N . ARG A 1 235 ? -18.563 27.785 52.994 1.00 49.16 235 ARG A N 1
ATOM 1733 C CA . ARG A 1 235 ? -18.188 27.429 54.371 1.00 49.16 235 ARG A CA 1
ATOM 1734 C C . ARG A 1 235 ? -17.971 28.681 55.214 1.00 49.16 235 ARG A C 1
ATOM 1736 O O . ARG A 1 235 ? -16.854 28.993 55.609 1.00 49.16 235 ARG A O 1
ATOM 1743 N N . TRP A 1 236 ? -19.067 29.383 55.490 1.00 47.00 236 TRP A N 1
ATOM 1744 C CA . TRP A 1 236 ? -19.124 30.362 56.573 1.00 47.00 236 TRP A CA 1
ATOM 1745 C C . TRP A 1 236 ? -19.368 29.622 57.897 1.00 47.00 236 TRP A C 1
ATOM 1747 O O . TRP A 1 236 ? -20.386 28.937 58.022 1.00 47.00 236 TRP A O 1
ATOM 1757 N N . PRO A 1 237 ? -18.480 29.724 58.900 1.00 45.88 237 PRO A N 1
ATOM 1758 C CA . PRO A 1 237 ? -18.799 29.267 60.244 1.00 45.88 237 PRO A CA 1
ATOM 1759 C C . PRO A 1 237 ? -19.819 30.230 60.865 1.00 45.88 237 PRO A C 1
ATOM 1761 O O . PRO A 1 237 ? -19.511 31.384 61.157 1.00 45.88 237 PRO A O 1
ATOM 1764 N N . ARG A 1 238 ? -21.050 29.759 61.078 1.00 46.91 238 ARG A N 1
ATOM 1765 C CA . ARG A 1 238 ? -22.038 30.451 61.914 1.00 46.91 238 ARG A CA 1
ATOM 1766 C C . ARG A 1 238 ? -21.592 30.291 63.375 1.00 46.91 238 ARG A C 1
ATOM 1768 O O . ARG A 1 238 ? -21.697 29.200 63.926 1.00 46.91 238 ARG A O 1
ATOM 1775 N N . ARG A 1 239 ? -21.057 31.352 63.993 1.00 54.00 239 ARG A N 1
ATOM 1776 C CA . ARG A 1 239 ? -20.976 31.458 65.463 1.00 54.00 239 ARG A CA 1
ATOM 1777 C C . ARG A 1 239 ? -22.362 31.823 65.998 1.00 54.00 239 ARG A C 1
ATOM 1779 O O . ARG A 1 239 ? -23.067 32.617 65.380 1.00 54.00 239 ARG A O 1
ATOM 1786 N N . SER A 1 240 ? -22.728 31.253 67.138 1.00 60.47 240 SER A N 1
ATOM 1787 C CA . SER A 1 240 ? -24.032 31.356 67.810 1.00 60.47 240 SER A CA 1
ATOM 1788 C C . SER A 1 240 ? -24.428 32.758 68.297 1.00 60.47 240 SER A C 1
ATOM 1790 O O . SER A 1 240 ? -25.545 32.924 68.773 1.00 60.47 240 SER A O 1
ATOM 1792 N N . ASP A 1 241 ? -23.572 33.774 68.153 1.00 63.62 241 ASP A N 1
ATOM 1793 C CA . ASP A 1 241 ? -23.685 35.003 68.959 1.00 63.62 241 ASP A CA 1
ATOM 1794 C C . ASP A 1 241 ? -24.130 36.248 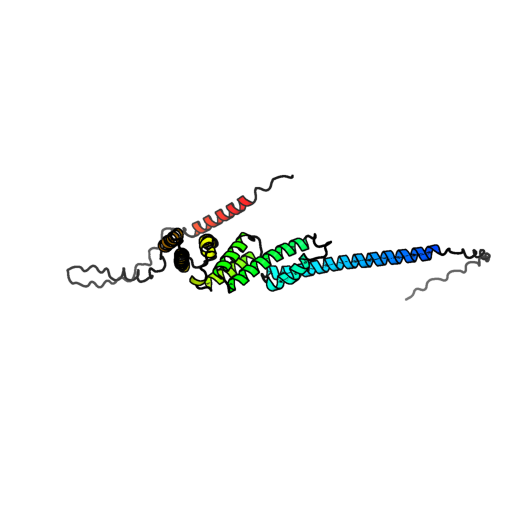68.160 1.00 63.62 241 ASP A C 1
ATOM 1796 O O . ASP A 1 241 ? -24.043 37.375 68.642 1.00 63.62 241 ASP A O 1
ATOM 1800 N N . GLY A 1 242 ? -24.602 36.080 66.921 1.00 52.78 242 GLY A N 1
ATOM 1801 C CA . GLY A 1 242 ? -25.371 37.117 66.213 1.00 52.78 242 GLY A CA 1
ATOM 1802 C C . GLY A 1 242 ? -24.643 38.413 65.808 1.00 52.78 242 GLY A C 1
ATOM 1803 O O . GLY A 1 242 ? -25.314 39.366 65.422 1.00 52.78 242 GLY A O 1
ATOM 1804 N N . ARG A 1 243 ? -23.303 38.490 65.836 1.00 56.97 243 ARG A N 1
ATOM 1805 C CA . ARG A 1 243 ? -22.551 39.661 65.326 1.00 56.97 243 ARG A CA 1
ATOM 1806 C C . ARG A 1 243 ? -21.853 39.387 63.999 1.00 56.97 243 ARG A C 1
ATOM 1808 O O . ARG A 1 243 ? -21.028 38.483 63.896 1.00 56.97 243 ARG A O 1
ATOM 1815 N N . TRP A 1 244 ? -22.132 40.234 63.009 1.00 43.19 244 TRP A N 1
ATOM 1816 C CA . TRP A 1 244 ? -21.388 40.305 61.753 1.00 43.19 244 TRP A CA 1
ATOM 1817 C C . TRP A 1 244 ? -20.070 41.055 61.977 1.00 43.19 244 TRP A C 1
ATOM 1819 O O . TRP A 1 244 ? -20.080 42.225 62.355 1.00 43.19 244 TRP A O 1
ATOM 1829 N N . ILE A 1 245 ? -18.936 40.392 61.742 1.00 50.91 245 ILE A N 1
ATOM 1830 C CA . ILE A 1 245 ? -17.630 41.054 61.640 1.00 50.91 245 ILE A CA 1
ATOM 1831 C C . ILE A 1 245 ? -17.397 41.335 60.157 1.00 50.91 245 ILE A C 1
ATOM 1833 O O . ILE A 1 245 ? -17.338 40.406 59.350 1.00 50.91 245 ILE A O 1
ATOM 1837 N N . ALA A 1 246 ? -17.267 42.609 59.794 1.00 50.97 246 ALA A N 1
ATOM 1838 C CA . ALA A 1 246 ? -16.790 43.008 58.478 1.00 50.97 246 ALA A CA 1
ATOM 1839 C C . ALA A 1 246 ? -15.329 42.552 58.325 1.00 50.97 246 ALA A C 1
ATOM 1841 O O . ALA A 1 246 ? -14.418 43.150 58.895 1.00 50.97 246 ALA A O 1
ATOM 1842 N N . ALA A 1 247 ? -15.099 41.466 57.587 1.00 47.38 247 ALA A N 1
ATOM 1843 C CA . ALA A 1 247 ? -13.755 41.014 57.258 1.00 47.38 247 ALA A CA 1
ATOM 1844 C C . ALA A 1 247 ? -13.213 41.840 56.083 1.00 47.38 247 ALA A C 1
ATOM 1846 O O . ALA A 1 247 ? -13.313 41.455 54.919 1.00 47.38 247 ALA A O 1
ATOM 1847 N N . GLY A 1 248 ? -12.631 42.994 56.404 1.00 54.59 248 GLY A N 1
ATOM 1848 C CA . GLY A 1 248 ? -11.630 43.613 55.549 1.00 54.59 248 GLY A CA 1
ATOM 1849 C C . GLY A 1 248 ? -10.348 42.783 55.599 1.00 54.59 248 GLY A C 1
ATOM 1850 O O . GLY A 1 248 ? -9.776 42.626 56.670 1.00 54.59 248 GLY A O 1
ATOM 1851 N N . ALA A 1 249 ? -9.912 42.242 54.461 1.00 45.25 249 ALA A N 1
ATOM 1852 C CA . ALA A 1 249 ? -8.525 41.825 54.228 1.00 45.25 249 ALA A CA 1
ATOM 1853 C C . ALA A 1 249 ? -8.299 41.498 52.741 1.00 45.25 249 ALA A C 1
ATOM 1855 O O . ALA A 1 249 ? -7.991 40.372 52.353 1.00 45.25 249 ALA A O 1
ATOM 1856 N N . ALA A 1 250 ? -8.424 42.519 51.895 1.00 49.53 250 ALA A N 1
ATOM 1857 C CA . ALA A 1 250 ? -7.610 42.599 50.694 1.00 49.53 250 ALA A CA 1
ATOM 1858 C C . ALA A 1 250 ? -6.190 42.990 51.135 1.00 49.53 250 ALA A C 1
ATOM 1860 O O . ALA A 1 250 ? -6.010 44.096 51.632 1.00 49.53 250 ALA A O 1
ATOM 1861 N N . SER A 1 251 ? -5.226 42.069 51.023 1.00 52.72 251 SER A N 1
ATOM 1862 C CA . SER A 1 251 ? -3.760 42.272 50.915 1.00 52.72 251 SER A CA 1
ATOM 1863 C C . SER A 1 251 ? -2.997 41.155 51.641 1.00 52.72 251 SER A C 1
ATOM 1865 O O . SER A 1 251 ? -2.834 41.157 52.855 1.00 52.72 251 SER A O 1
ATOM 1867 N N . GLY A 1 252 ? -2.499 40.164 50.898 1.00 46.16 252 GLY A N 1
ATOM 1868 C CA . GLY A 1 252 ? -1.706 39.101 51.532 1.00 46.16 252 GLY A CA 1
ATOM 1869 C C . GLY A 1 252 ? -1.058 38.051 50.635 1.00 46.16 252 GLY A C 1
ATOM 1870 O O . GLY A 1 252 ? -0.317 37.224 51.153 1.00 46.16 252 GLY A O 1
ATOM 1871 N N . TRP A 1 253 ? -1.269 38.071 49.315 1.00 40.94 253 TRP A N 1
ATOM 1872 C CA . TRP A 1 253 ? -0.741 37.025 48.423 1.00 40.94 253 TRP A CA 1
ATOM 1873 C C . TRP A 1 253 ? 0.588 37.361 47.730 1.00 40.94 253 TRP A C 1
ATOM 1875 O O . TRP A 1 253 ? 1.132 36.524 47.022 1.00 40.94 253 TRP A O 1
ATOM 1885 N N . GLN A 1 254 ? 1.170 38.538 47.973 1.00 48.25 254 GLN A N 1
ATOM 1886 C CA . GLN A 1 254 ? 2.336 39.019 47.212 1.00 48.25 254 GLN A CA 1
ATOM 1887 C C . GLN A 1 254 ? 3.683 38.976 47.953 1.00 48.25 254 GLN A C 1
ATOM 1889 O O . GLN A 1 254 ? 4.666 39.521 47.464 1.00 48.25 254 GLN A O 1
ATOM 1894 N N . ARG A 1 255 ? 3.779 38.324 49.121 1.00 47.88 255 ARG A N 1
ATOM 1895 C CA . ARG A 1 255 ? 5.025 38.290 49.924 1.00 47.88 255 ARG A CA 1
ATOM 1896 C C . ARG A 1 255 ? 5.547 36.896 50.284 1.00 47.88 255 ARG A C 1
ATOM 1898 O O . ARG A 1 255 ? 6.210 36.735 51.302 1.00 47.88 255 ARG A O 1
ATOM 1905 N N . ARG A 1 256 ? 5.295 35.882 49.450 1.00 46.47 256 ARG A N 1
ATOM 1906 C CA . ARG A 1 256 ? 5.830 34.525 49.683 1.00 46.47 256 ARG A CA 1
ATOM 1907 C C . ARG A 1 256 ? 6.441 33.834 48.454 1.00 46.47 256 ARG A C 1
ATOM 1909 O O . ARG A 1 256 ? 6.390 32.618 48.351 1.00 46.47 256 ARG A O 1
ATOM 1916 N N . CYS A 1 257 ? 7.081 34.604 47.570 1.00 47.88 257 CYS A N 1
ATOM 1917 C CA . CYS A 1 257 ? 7.995 34.072 46.539 1.00 47.88 257 CYS A CA 1
ATOM 1918 C C . CYS A 1 257 ? 9.440 34.597 46.669 1.00 47.88 257 CYS A C 1
ATOM 1920 O O . CYS A 1 257 ? 10.254 34.390 45.777 1.00 47.88 257 CYS A O 1
ATOM 1922 N N . GLY A 1 258 ? 9.787 35.269 47.772 1.00 47.56 258 GLY A N 1
ATOM 1923 C CA . GLY A 1 258 ? 11.156 35.709 48.051 1.00 47.56 258 GLY A CA 1
ATOM 1924 C C . GLY A 1 258 ? 11.743 34.927 49.221 1.00 47.56 258 GLY A C 1
ATOM 1925 O O . GLY A 1 258 ? 11.230 35.051 50.326 1.00 47.56 258 GLY A O 1
ATOM 1926 N N . ARG A 1 259 ? 12.839 34.197 48.978 1.00 48.88 259 ARG A N 1
ATOM 1927 C CA . ARG A 1 259 ? 13.637 33.380 49.925 1.00 48.88 259 ARG A CA 1
ATOM 1928 C C . ARG A 1 259 ? 13.174 31.938 50.156 1.00 48.88 259 ARG A C 1
ATOM 1930 O O . ARG A 1 259 ? 12.753 31.580 51.247 1.00 48.88 259 ARG A O 1
ATOM 1937 N N . ALA A 1 260 ? 13.346 31.108 49.135 1.00 42.62 260 ALA A N 1
ATOM 1938 C CA . ALA A 1 260 ? 14.055 29.822 49.201 1.00 42.62 260 ALA A CA 1
ATOM 1939 C C . ALA A 1 260 ? 13.935 29.177 47.813 1.00 42.62 260 ALA A C 1
ATOM 1941 O O . ALA A 1 260 ? 12.832 29.043 47.290 1.00 42.62 260 ALA A O 1
ATOM 1942 N N . GLY A 1 261 ? 15.067 28.866 47.183 1.00 50.84 261 GLY A N 1
ATOM 1943 C CA . GLY A 1 261 ? 15.145 28.406 45.798 1.00 50.84 261 GLY A CA 1
ATOM 1944 C C . GLY A 1 261 ? 14.497 27.041 45.578 1.00 50.84 261 GLY A C 1
ATOM 1945 O O . GLY A 1 261 ? 15.152 26.014 45.708 1.00 50.84 261 GLY A O 1
ATOM 1946 N N . ALA A 1 262 ? 13.224 27.047 45.195 1.00 47.12 262 ALA A N 1
ATOM 1947 C CA . ALA A 1 262 ? 12.490 25.868 44.753 1.00 47.12 262 ALA A CA 1
ATOM 1948 C C . ALA A 1 262 ? 11.582 26.217 43.560 1.00 47.12 262 ALA A C 1
ATOM 1950 O O . ALA A 1 262 ? 10.370 26.046 43.610 1.00 47.12 262 ALA A O 1
ATOM 1951 N N . CYS A 1 263 ? 12.186 26.722 42.483 1.00 44.56 263 CYS A N 1
ATOM 1952 C CA . CYS A 1 263 ? 11.570 26.811 41.152 1.00 44.56 263 CYS A CA 1
ATOM 1953 C C . CYS A 1 263 ? 12.468 26.131 40.106 1.00 44.56 263 CYS A C 1
ATOM 1955 O O . CYS A 1 263 ? 12.649 26.652 39.016 1.00 44.56 263 CYS A O 1
ATOM 1957 N N . ASP A 1 264 ? 13.072 24.994 40.458 1.00 47.91 264 ASP A N 1
ATOM 1958 C CA . ASP A 1 264 ? 14.038 24.290 39.602 1.00 47.91 264 ASP A CA 1
ATOM 1959 C C . ASP A 1 264 ? 13.737 22.782 39.522 1.00 47.91 264 ASP A C 1
ATOM 1961 O O . ASP A 1 264 ? 14.605 21.919 39.684 1.00 47.91 264 ASP A O 1
ATOM 1965 N N . HIS A 1 265 ? 12.451 22.454 39.349 1.00 45.72 265 HIS A N 1
ATOM 1966 C CA . HIS A 1 265 ? 12.004 21.069 39.165 1.00 45.72 265 HIS A CA 1
ATOM 1967 C C . HIS A 1 265 ? 11.432 20.785 37.769 1.00 45.72 265 HIS A C 1
ATOM 1969 O O . HIS A 1 265 ? 11.410 19.629 37.359 1.00 45.72 265 HIS A O 1
ATOM 1975 N N . SER A 1 266 ? 11.059 21.809 36.991 1.00 43.84 266 SER A N 1
ATOM 1976 C CA . SER A 1 266 ? 10.619 21.613 35.602 1.00 43.84 266 SER A CA 1
ATOM 1977 C C . SER A 1 266 ? 11.784 21.496 34.610 1.00 43.84 266 SER A C 1
ATOM 1979 O O . SER A 1 266 ? 11.685 20.710 33.674 1.00 43.84 266 SER A O 1
ATOM 1981 N N . GLU A 1 267 ? 12.926 22.164 34.822 1.00 47.31 267 GLU A N 1
ATOM 1982 C CA . GLU A 1 267 ? 14.087 22.025 33.919 1.00 47.31 267 GLU A CA 1
ATOM 1983 C C . GLU A 1 267 ? 14.854 20.702 34.093 1.00 47.31 267 GLU A C 1
ATOM 1985 O O . GLU A 1 267 ? 15.440 20.197 33.133 1.00 47.31 267 GLU A O 1
ATOM 1990 N N . ARG A 1 268 ? 14.819 20.078 35.281 1.00 51.31 268 ARG A N 1
ATOM 1991 C CA . ARG A 1 268 ? 15.497 18.785 35.514 1.00 51.31 268 ARG A CA 1
ATOM 1992 C C . ARG A 1 268 ? 14.799 17.610 34.834 1.00 51.31 268 ARG A C 1
ATOM 1994 O O . ARG A 1 268 ? 15.482 16.695 34.384 1.00 51.31 268 ARG A O 1
ATOM 2001 N N . LEU A 1 269 ? 13.472 17.650 34.705 1.00 51.19 269 LEU A N 1
ATOM 2002 C CA . LEU A 1 269 ? 12.722 16.602 34.007 1.00 51.19 269 LEU A CA 1
ATOM 2003 C C . LEU A 1 269 ? 12.929 16.663 32.486 1.00 51.19 269 LEU A C 1
ATOM 2005 O O . LEU A 1 269 ? 13.019 15.620 31.847 1.00 51.19 269 LEU A O 1
ATOM 2009 N N . HIS A 1 270 ? 13.117 17.857 31.913 1.00 52.19 270 HIS A N 1
ATOM 2010 C CA . HIS A 1 270 ? 13.426 17.989 30.486 1.00 52.19 270 HIS A CA 1
ATOM 2011 C C . HIS A 1 270 ? 14.867 17.583 30.133 1.00 52.19 270 HIS A C 1
ATOM 2013 O O . HIS A 1 270 ? 15.080 17.007 29.067 1.00 52.19 270 HIS A O 1
ATOM 2019 N N . ARG A 1 271 ? 15.853 17.801 31.020 1.00 53.81 271 ARG A N 1
ATOM 2020 C CA . ARG A 1 271 ? 17.237 17.334 30.784 1.00 53.81 271 ARG A CA 1
ATOM 2021 C C . ARG A 1 271 ? 17.395 15.820 30.961 1.00 53.81 271 ARG A C 1
ATOM 2023 O O . ARG A 1 271 ? 18.083 15.202 30.158 1.00 53.81 271 ARG A O 1
ATOM 2030 N N . ALA A 1 272 ? 16.692 15.206 31.917 1.00 52.69 272 ALA A N 1
ATOM 2031 C CA . ALA A 1 272 ? 16.715 13.749 32.087 1.00 52.69 272 ALA A CA 1
ATOM 2032 C C . ALA A 1 272 ? 16.122 12.995 30.877 1.00 52.69 272 ALA A C 1
ATOM 2034 O O . ALA A 1 272 ? 16.631 11.944 30.501 1.00 52.69 272 ALA A O 1
ATOM 2035 N N . PHE A 1 273 ? 15.099 13.556 30.220 1.00 57.19 273 PHE A N 1
ATOM 2036 C CA . PHE A 1 273 ? 14.503 12.951 29.022 1.00 57.19 273 PHE A CA 1
ATOM 2037 C C . PHE A 1 273 ? 15.386 13.100 27.766 1.00 57.19 273 PHE A C 1
ATOM 2039 O O . PHE A 1 273 ? 15.377 12.238 26.888 1.00 57.19 273 PHE A O 1
ATOM 2046 N N . ALA A 1 274 ? 16.182 14.172 27.677 1.00 56.31 274 ALA A N 1
ATOM 2047 C CA . ALA A 1 274 ? 17.106 14.390 26.563 1.00 56.31 274 ALA A CA 1
ATOM 2048 C C . ALA A 1 274 ? 18.337 13.459 26.615 1.00 56.31 274 ALA A C 1
ATOM 2050 O O . ALA A 1 274 ? 18.783 12.981 25.568 1.00 56.31 274 ALA A O 1
ATOM 2051 N N . ASP A 1 275 ? 18.841 13.148 27.815 1.00 58.47 275 ASP A N 1
ATOM 2052 C CA . ASP A 1 275 ? 19.993 12.252 27.999 1.00 58.47 275 ASP A CA 1
ATOM 2053 C C . ASP A 1 275 ? 19.654 10.774 27.714 1.00 58.47 275 ASP A C 1
ATOM 2055 O O . ASP A 1 275 ? 20.482 10.047 27.153 1.00 58.47 275 ASP A O 1
ATOM 2059 N N . ASP A 1 276 ? 18.427 10.325 28.010 1.00 55.84 276 ASP A N 1
ATOM 2060 C CA . ASP A 1 276 ? 17.985 8.955 27.693 1.00 55.84 276 ASP A CA 1
ATOM 2061 C C . ASP A 1 276 ? 17.798 8.730 26.181 1.00 55.84 276 ASP A C 1
ATOM 2063 O O . ASP A 1 276 ? 18.159 7.673 25.653 1.00 55.84 276 ASP A O 1
ATOM 2067 N N . LEU A 1 277 ? 17.348 9.749 25.438 1.00 59.78 277 LEU A N 1
ATOM 2068 C CA . LEU A 1 277 ? 17.233 9.675 23.976 1.00 59.78 277 LEU A CA 1
ATOM 2069 C C . LEU A 1 277 ? 18.599 9.613 23.270 1.00 59.78 277 LEU A C 1
ATOM 2071 O O . LEU A 1 277 ? 18.726 8.965 22.225 1.00 59.78 277 LEU A O 1
ATOM 2075 N N . GLN A 1 278 ? 19.645 10.232 23.830 1.00 64.06 278 GLN A N 1
ATOM 2076 C CA . GLN A 1 278 ? 21.001 10.107 23.285 1.00 64.06 278 GLN A CA 1
ATOM 2077 C C . GLN A 1 278 ? 21.642 8.744 23.592 1.00 64.06 278 GLN A C 1
ATOM 2079 O O . GLN A 1 278 ? 22.332 8.198 22.727 1.00 64.06 278 GLN A O 1
ATOM 2084 N N . ARG A 1 279 ? 21.363 8.133 24.754 1.00 60.47 279 ARG A N 1
ATOM 2085 C CA . ARG A 1 279 ? 21.825 6.763 25.058 1.00 60.47 279 ARG A CA 1
ATOM 2086 C C . ARG A 1 279 ? 21.146 5.706 24.188 1.00 60.47 279 ARG A C 1
ATOM 2088 O O . ARG A 1 279 ? 21.830 4.805 23.701 1.00 60.47 279 ARG A O 1
ATOM 2095 N N . ALA A 1 280 ? 19.850 5.854 23.906 1.00 52.53 280 ALA A N 1
ATOM 2096 C CA . ALA A 1 280 ? 19.126 4.956 23.003 1.00 52.53 280 ALA A CA 1
ATOM 2097 C C . ALA A 1 280 ? 19.677 4.995 21.560 1.00 52.53 280 ALA A C 1
ATOM 2099 O O . ALA A 1 280 ? 19.787 3.958 20.903 1.00 52.53 280 ALA A O 1
ATOM 2100 N N . ARG A 1 281 ? 20.118 6.170 21.082 1.00 57.97 281 ARG A N 1
ATOM 2101 C CA . ARG A 1 281 ? 20.772 6.314 19.766 1.00 57.97 281 ARG A CA 1
ATOM 2102 C C . ARG A 1 281 ? 22.193 5.738 19.715 1.00 57.97 281 ARG A C 1
ATOM 2104 O O . ARG A 1 281 ? 22.613 5.283 18.654 1.00 57.97 281 ARG A O 1
ATOM 2111 N N . GLY A 1 2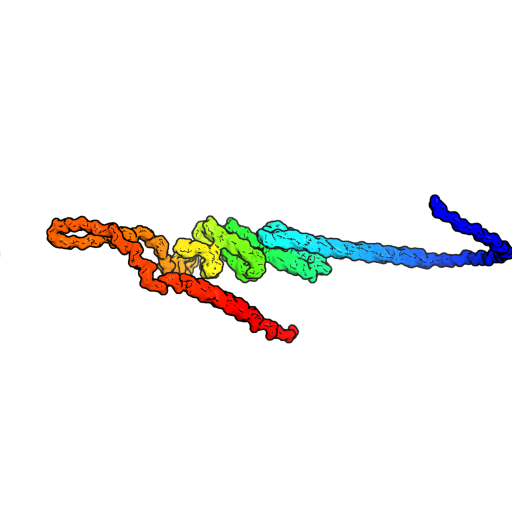82 ? 22.920 5.720 20.833 1.00 54.56 282 GLY A N 1
ATOM 2112 C CA . GLY A 1 282 ? 24.250 5.102 20.922 1.00 54.56 282 GLY A CA 1
ATOM 2113 C C . GLY A 1 282 ? 24.219 3.569 20.896 1.00 54.56 282 GLY A C 1
ATOM 2114 O O . GLY A 1 282 ? 25.101 2.949 20.304 1.00 54.56 282 GLY A O 1
ATOM 2115 N N . ALA A 1 283 ? 23.179 2.956 21.468 1.00 50.81 283 ALA A N 1
ATOM 2116 C CA . ALA A 1 283 ? 23.045 1.499 21.553 1.00 50.81 283 ALA A CA 1
ATOM 2117 C C . ALA A 1 283 ? 22.729 0.815 20.205 1.00 50.81 283 ALA A C 1
ATOM 2119 O O . ALA A 1 283 ? 23.058 -0.353 20.022 1.00 50.81 283 ALA A O 1
ATOM 2120 N N . CYS A 1 284 ? 22.171 1.539 19.226 1.00 51.03 284 CYS A N 1
ATOM 2121 C CA . CYS A 1 284 ? 21.844 0.982 17.905 1.00 51.03 284 CYS A CA 1
ATOM 2122 C C . CYS A 1 284 ? 23.010 1.011 16.894 1.00 51.03 284 CYS A C 1
ATOM 2124 O O . CYS A 1 284 ? 22.844 0.568 15.762 1.00 51.03 284 CYS A O 1
ATOM 2126 N N . ARG A 1 285 ? 24.196 1.521 17.260 1.00 52.50 285 ARG A N 1
ATOM 2127 C CA . ARG A 1 285 ? 25.352 1.645 16.342 1.00 52.50 285 ARG A CA 1
ATOM 2128 C C . ARG A 1 285 ? 26.411 0.546 16.475 1.00 52.50 285 ARG A C 1
ATOM 2130 O O . ARG A 1 285 ? 27.461 0.644 15.849 1.00 52.50 285 ARG A O 1
ATOM 2137 N N . GLY A 1 286 ? 26.160 -0.484 17.282 1.00 48.44 286 GLY A N 1
ATOM 2138 C CA . GLY A 1 286 ? 27.206 -1.395 17.747 1.00 48.44 286 GLY A CA 1
ATOM 2139 C C . GLY A 1 286 ? 26.932 -2.885 17.588 1.00 48.44 286 GLY A C 1
ATOM 2140 O O . GLY A 1 286 ? 27.341 -3.628 18.463 1.00 48.44 286 GLY A O 1
ATOM 2141 N N . THR A 1 287 ? 26.266 -3.358 16.534 1.00 53.22 287 THR A N 1
ATOM 2142 C CA . THR A 1 287 ? 26.291 -4.794 16.177 1.00 53.22 287 THR A CA 1
ATOM 2143 C C . THR A 1 287 ? 26.084 -4.979 14.674 1.00 53.22 287 THR A C 1
ATOM 2145 O O . THR A 1 287 ? 24.973 -5.062 14.174 1.00 53.22 287 THR A O 1
ATOM 2148 N N . GLY A 1 288 ? 27.191 -5.025 13.933 1.00 45.72 288 GLY A N 1
ATOM 2149 C CA . GLY A 1 288 ? 27.198 -5.263 12.489 1.00 45.72 288 GLY A CA 1
ATOM 2150 C C . GLY A 1 288 ? 28.464 -5.984 12.043 1.00 45.72 288 GLY A C 1
ATOM 2151 O O . GLY A 1 288 ? 29.095 -5.591 11.071 1.00 45.72 288 GLY A O 1
ATOM 2152 N N . ALA A 1 289 ? 28.873 -7.003 12.800 1.00 51.34 289 ALA A N 1
ATOM 2153 C CA . ALA A 1 289 ? 29.913 -7.946 12.413 1.00 51.34 289 ALA A CA 1
ATOM 2154 C C . ALA A 1 289 ? 29.314 -9.357 12.408 1.00 51.34 289 ALA A C 1
ATOM 2156 O O . ALA A 1 289 ? 29.274 -10.004 13.447 1.00 51.34 289 ALA A O 1
ATOM 2157 N N . LEU A 1 290 ? 28.846 -9.823 11.249 1.00 49.69 290 LEU A N 1
ATOM 2158 C CA . LEU A 1 290 ? 28.634 -11.241 10.923 1.00 49.69 290 LEU A CA 1
ATOM 2159 C C . LEU A 1 290 ? 28.529 -11.335 9.393 1.00 49.69 290 LEU A C 1
ATOM 2161 O O . LEU A 1 290 ? 27.599 -10.815 8.797 1.00 49.69 290 LEU A O 1
ATOM 2165 N N . ARG A 1 291 ? 29.645 -11.620 8.718 1.00 47.88 291 ARG A N 1
ATOM 2166 C CA . ARG A 1 291 ? 30.166 -12.950 8.342 1.00 47.88 291 ARG A CA 1
ATOM 2167 C C . ARG A 1 291 ? 29.398 -13.578 7.176 1.00 47.88 291 ARG A C 1
ATOM 2169 O O . ARG A 1 291 ? 28.276 -14.033 7.325 1.00 47.88 291 ARG A O 1
ATOM 2176 N N . ARG A 1 292 ? 30.129 -13.620 6.058 1.00 52.38 292 ARG A N 1
ATOM 2177 C CA . ARG A 1 292 ? 29.993 -14.487 4.885 1.00 52.38 292 ARG A CA 1
ATOM 2178 C C . ARG A 1 292 ? 29.417 -15.862 5.227 1.00 52.38 292 ARG A C 1
ATOM 2180 O O . ARG A 1 292 ? 29.988 -16.531 6.089 1.00 52.38 292 ARG A O 1
ATOM 2187 N N . LEU A 1 293 ? 28.428 -16.279 4.446 1.00 52.66 293 LEU A N 1
ATOM 2188 C CA . LEU A 1 293 ? 28.371 -17.565 3.750 1.00 52.66 293 LEU A CA 1
ATOM 2189 C C . LEU A 1 293 ? 27.702 -17.317 2.398 1.00 52.66 293 LEU A C 1
ATOM 2191 O O . LEU A 1 293 ? 26.705 -16.564 2.396 1.00 52.66 293 LEU A O 1
#

Sequence (293 aa):
MAENPPPFAELPSTPAVPPPPVPAPKKRGPLPRIAAGCLGVIVLGCALVGGFAFYEIYQQEQNYNAGHAAYLQADCATAVGPLSAAASGNPGSADSDVAFMAQAELQECEALQAAETLAGQAPGDAVVSFSDFTIKYASSPLNAAAFSQGQALVNATAPDQLISGNFCQAFDGLVSQQFISSTSEQIPQLLFACGQAYEGAQNFADALFFYDRSQRVPRQQSRPLRSRRLMYALRWPRRSDGRWIAAGAASGWQRRCGRAGACDHSERLHRAFADDLQRARGACRGTGALRRL